Protein AF-A0AAV1TAD4-F1 (afdb_monomer_lite)

Foldseek 3Di:
DDDDPPPDDPPVPPDPPDCVVVVVVVVVVVVVVVVVCVVCVVVVHDDDPPDDPDPDDDDDDDDDDDYDDDDDDDDDDDDDDDDDDDDDDDDDDDDDDDDDDDDDDDPPDDPPPPPPPVVVVVVVVVVVVVVVVVVVVVVVVVVVVVVVVVVVVVVVVVVVVVVVVVVVVVVVVVVVVVVVVVVVVVVVVVVVVVVVVVVVVVVVCVVVVVDDDPPPPPPDDD

Radius of gyration: 45.49 Å; chains: 1; bounding box: 109×41×127 Å

Sequence (222 aa):
MLCEHSSRAPKEAYLPNSPWWRVRISSEMYEGVDNLKSLYDRAGKTFSSVGSGAPKNPRTGDSRATGQDNSSDVRSRRGGSTAALLDSAGHRESPLMEVEEEGRRSPQNRGDPCVPESFFNRVTQGLRDDLEHERDRRLQMGDTVLKHRAEFAFAQLETERSLTSLREELRVARGIVDRSRDEIAALQTLVDAHHREHKALCEMLERKGVLHRKKQRTDGTA

Organism: NCBI:txid2874970

Secondary structure (DSSP, 8-state):
----------GGGG-TT-THHHHHHHHHHHHHHHHHHHHHHHTT-----S------PPP---------------------------------PPP---------------------HHHHHHHHHHHHHHHHHHHHHHHHHHHHHHHHHHHHHHHHHHHHHHHHHHHHHHHHHHHHHHHHHHHHHHHHHHHHHHHHHHHHHHHHHHHTTSS-----------

Structure (mmCIF, N/CA/C/O backbone):
data_AF-A0AAV1TAD4-F1
#
_entry.id   AF-A0AAV1TAD4-F1
#
loop_
_atom_site.group_PDB
_atom_site.id
_atom_site.type_symbol
_atom_site.label_atom_id
_atom_site.label_alt_id
_atom_site.label_comp_id
_atom_site.label_asym_id
_atom_site.label_entity_id
_atom_site.label_seq_id
_atom_site.pdbx_PDB_ins_code
_atom_site.Cartn_x
_atom_site.Cartn_y
_atom_site.Cartn_z
_atom_site.occupancy
_atom_site.B_iso_or_equiv
_atom_site.auth_seq_id
_atom_site.auth_comp_id
_atom_site.auth_asym_id
_atom_site.auth_atom_id
_atom_site.pdbx_PDB_model_num
ATOM 1 N N . MET A 1 1 ? 28.710 -19.490 45.675 1.00 41.16 1 MET A N 1
ATOM 2 C CA . MET A 1 1 ? 28.949 -18.940 44.325 1.00 41.16 1 MET A CA 1
ATOM 3 C C . MET A 1 1 ? 27.598 -18.837 43.642 1.00 41.16 1 MET A C 1
ATOM 5 O O . MET A 1 1 ? 27.027 -19.863 43.308 1.00 41.16 1 MET A O 1
ATOM 9 N N . LEU A 1 2 ? 27.040 -17.629 43.578 1.00 41.44 2 LEU A N 1
ATOM 10 C CA . LEU A 1 2 ? 25.735 -17.338 42.981 1.00 41.44 2 LEU A CA 1
ATOM 11 C C . LEU A 1 2 ? 25.991 -16.672 41.626 1.00 41.44 2 LEU A C 1
ATOM 13 O O . LEU A 1 2 ? 26.631 -15.625 41.583 1.00 41.44 2 LEU A O 1
ATOM 17 N N . CYS A 1 3 ? 25.531 -17.285 40.537 1.00 43.19 3 CYS A N 1
ATOM 18 C CA . CYS A 1 3 ? 25.499 -16.650 39.222 1.00 43.19 3 CYS A CA 1
ATOM 19 C C . CYS A 1 3 ? 24.085 -16.120 38.981 1.00 43.19 3 CYS A C 1
ATOM 21 O O . CYS A 1 3 ? 23.187 -16.864 38.599 1.00 43.19 3 CYS A O 1
ATOM 23 N N . GLU A 1 4 ? 23.898 -14.823 39.214 1.00 42.72 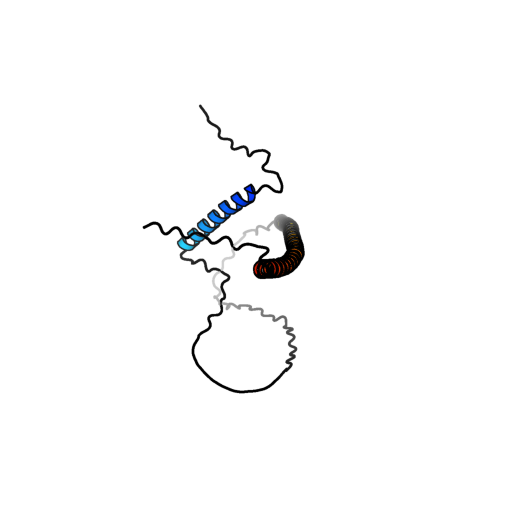4 GLU A N 1
ATOM 24 C CA . GLU A 1 4 ? 22.756 -14.080 38.696 1.00 42.72 4 GLU A CA 1
ATOM 25 C C . GLU A 1 4 ? 22.929 -13.904 37.181 1.00 42.72 4 GLU A C 1
ATOM 27 O O . GLU A 1 4 ? 23.908 -13.326 36.708 1.00 42.72 4 GLU A O 1
ATOM 32 N N . HIS A 1 5 ? 21.984 -14.407 36.393 1.00 41.53 5 HIS A N 1
ATOM 33 C CA . HIS A 1 5 ? 21.828 -14.038 34.986 1.00 41.53 5 HIS A CA 1
ATOM 34 C C . HIS A 1 5 ? 20.649 -13.077 34.884 1.00 41.53 5 HIS A C 1
ATOM 36 O O . HIS A 1 5 ? 19.558 -13.423 34.445 1.00 41.53 5 HIS A O 1
ATOM 42 N N . SER A 1 6 ? 20.879 -11.846 35.343 1.00 47.41 6 SER A N 1
ATOM 43 C CA . SER A 1 6 ? 19.982 -10.725 35.086 1.00 47.41 6 SER A CA 1
ATOM 44 C C . SER A 1 6 ? 20.135 -10.326 33.620 1.00 47.41 6 SER A C 1
ATOM 46 O O . SER A 1 6 ? 21.063 -9.609 33.242 1.00 47.41 6 SER A O 1
ATOM 48 N N . SER A 1 7 ? 19.249 -10.843 32.768 1.00 52.78 7 SER A N 1
ATOM 49 C CA . SER A 1 7 ? 19.135 -10.465 31.358 1.00 52.78 7 SER A CA 1
ATOM 50 C C . SER A 1 7 ? 18.581 -9.043 31.239 1.00 52.78 7 SER A C 1
ATOM 52 O O . SER A 1 7 ? 17.439 -8.818 30.839 1.00 52.78 7 SER A O 1
ATOM 54 N N . ARG A 1 8 ? 19.392 -8.055 31.619 1.00 54.84 8 ARG A N 1
ATOM 55 C CA . ARG A 1 8 ? 19.089 -6.643 31.408 1.00 54.84 8 ARG A CA 1
ATOM 56 C C . ARG A 1 8 ? 19.170 -6.370 29.909 1.00 54.84 8 ARG A C 1
ATOM 58 O O . ARG A 1 8 ? 20.245 -6.452 29.321 1.00 54.84 8 ARG A O 1
ATOM 65 N N . ALA A 1 9 ? 18.025 -6.089 29.292 1.00 53.66 9 ALA A N 1
ATOM 66 C CA . ALA A 1 9 ? 17.963 -5.777 27.870 1.00 53.66 9 ALA A CA 1
ATOM 67 C C . ALA A 1 9 ? 18.867 -4.567 27.540 1.00 53.66 9 ALA A C 1
ATOM 69 O O . ALA A 1 9 ? 18.892 -3.599 28.313 1.00 53.66 9 ALA A O 1
ATOM 70 N N . PRO A 1 10 ? 19.617 -4.606 26.423 1.00 53.62 10 PRO A N 1
ATOM 71 C CA . PRO A 1 10 ? 20.454 -3.492 25.997 1.00 53.62 10 PRO A CA 1
ATOM 72 C C . PRO A 1 10 ? 19.596 -2.246 25.752 1.00 53.62 10 PRO A C 1
ATOM 74 O O . PRO A 1 10 ? 18.476 -2.328 25.246 1.00 53.62 10 PRO A O 1
ATOM 77 N N . LYS A 1 11 ? 20.128 -1.071 26.113 1.00 57.72 11 LYS A N 1
ATOM 78 C CA . LYS A 1 11 ? 19.433 0.233 26.055 1.00 57.72 11 LYS A CA 1
ATOM 79 C C . LYS A 1 11 ? 18.966 0.638 24.643 1.00 57.72 11 LYS A C 1
ATOM 81 O O . LYS A 1 11 ? 18.206 1.587 24.503 1.00 57.72 11 LYS A O 1
ATOM 86 N N . GLU A 1 12 ? 19.368 -0.106 23.619 1.00 54.12 12 GLU A N 1
ATOM 87 C CA . GLU A 1 12 ? 18.980 0.051 22.212 1.00 54.12 12 GLU A CA 1
ATOM 88 C C . GLU A 1 12 ? 17.600 -0.556 21.881 1.00 54.12 12 GLU A C 1
ATOM 90 O O . GLU A 1 12 ? 17.080 -0.369 20.782 1.00 54.12 12 GLU A O 1
ATOM 95 N N . ALA A 1 13 ? 16.963 -1.244 22.837 1.00 49.91 13 ALA A N 1
ATOM 96 C CA . ALA A 1 13 ? 15.653 -1.876 22.668 1.00 49.91 13 ALA A CA 1
ATOM 97 C C . ALA A 1 13 ? 14.484 -0.885 22.453 1.00 49.91 13 ALA A C 1
ATOM 99 O O . ALA A 1 13 ? 13.412 -1.296 22.015 1.00 49.91 13 ALA A O 1
ATOM 100 N N . TYR A 1 14 ? 14.682 0.413 22.697 1.00 51.81 14 TYR A N 1
ATOM 101 C CA . TYR A 1 14 ? 13.640 1.446 22.591 1.00 51.81 14 TYR A CA 1
ATOM 102 C C . TYR A 1 14 ? 13.764 2.331 21.341 1.00 51.81 14 TYR A C 1
ATOM 104 O O . TYR A 1 14 ? 13.272 3.457 21.325 1.00 51.81 14 TYR A O 1
ATOM 112 N N . LEU A 1 15 ? 14.419 1.848 20.282 1.00 51.59 15 LEU A N 1
ATOM 113 C CA . LEU A 1 15 ? 14.384 2.525 18.986 1.00 51.59 15 LEU A CA 1
ATOM 114 C C . LEU A 1 15 ? 13.079 2.175 18.237 1.00 51.59 15 LEU A C 1
ATOM 116 O O . LEU A 1 15 ? 12.816 0.984 18.039 1.00 51.59 15 LEU A O 1
ATOM 120 N N . PRO A 1 16 ? 12.302 3.167 17.749 1.00 53.78 16 PRO A N 1
ATOM 121 C CA . PRO A 1 16 ? 11.017 2.957 17.058 1.00 53.78 16 PRO A CA 1
ATOM 122 C C . PRO A 1 16 ? 11.068 2.039 15.823 1.00 53.78 16 PRO A C 1
ATOM 124 O O . PRO A 1 16 ? 10.037 1.538 15.388 1.00 53.78 16 PRO A O 1
ATOM 127 N N . ASN A 1 17 ? 12.264 1.787 15.277 1.00 59.06 17 ASN A N 1
ATOM 128 C CA . ASN A 1 17 ? 12.494 1.005 14.058 1.00 59.06 17 ASN A CA 1
ATOM 129 C C . ASN A 1 17 ? 13.227 -0.332 14.281 1.00 59.06 17 ASN A C 1
ATOM 131 O O . ASN A 1 17 ? 13.659 -0.955 13.313 1.00 59.06 17 ASN A O 1
ATOM 135 N N . SER A 1 18 ? 13.398 -0.797 15.524 1.00 53.22 18 SER A N 1
ATOM 136 C CA . SER A 1 18 ? 14.146 -2.038 15.772 1.00 53.22 18 SER A CA 1
ATOM 137 C C . SER A 1 18 ? 13.255 -3.297 15.637 1.00 53.22 18 SER A C 1
ATOM 139 O O . SER A 1 18 ? 12.229 -3.369 16.311 1.00 53.22 18 SER A O 1
ATOM 141 N N . PRO A 1 19 ? 13.607 -4.318 14.819 1.00 61.84 19 PRO A N 1
ATOM 142 C CA . PRO A 1 19 ? 12.737 -5.471 14.505 1.00 61.84 19 PRO A CA 1
ATOM 143 C C . PRO A 1 19 ? 12.509 -6.484 15.639 1.00 61.84 19 PRO A C 1
ATOM 145 O O . PRO A 1 19 ? 11.743 -7.433 15.474 1.00 61.84 19 PRO A O 1
ATOM 148 N N . TRP A 1 20 ? 13.188 -6.341 16.777 1.00 57.97 20 TRP A N 1
ATOM 149 C CA . TRP A 1 20 ? 13.240 -7.379 17.815 1.00 57.97 20 TRP A CA 1
ATOM 150 C C . TRP A 1 20 ? 11.880 -7.664 18.475 1.00 57.97 20 TRP A C 1
ATOM 152 O O . TRP A 1 20 ? 11.591 -8.813 18.812 1.00 57.97 20 TRP A O 1
ATOM 162 N N . TRP A 1 21 ? 11.012 -6.653 18.604 1.00 53.38 21 TRP A N 1
ATOM 163 C CA . TRP A 1 21 ? 9.658 -6.832 19.138 1.00 53.38 21 TRP A CA 1
ATOM 164 C C . TRP A 1 21 ? 8.764 -7.616 18.169 1.00 53.38 21 TRP A C 1
ATOM 166 O O . TRP A 1 21 ? 7.959 -8.429 18.612 1.00 53.38 21 TRP A O 1
ATOM 176 N N . ARG A 1 22 ? 8.957 -7.472 16.847 1.00 57.31 22 ARG A N 1
ATOM 177 C CA . ARG A 1 22 ? 8.238 -8.283 15.848 1.00 57.31 22 ARG A CA 1
ATOM 178 C C . ARG A 1 22 ? 8.620 -9.754 15.955 1.00 57.31 22 ARG A C 1
ATOM 180 O O . ARG A 1 22 ? 7.744 -10.605 15.869 1.00 57.31 22 ARG A O 1
ATOM 187 N N . VAL A 1 23 ? 9.896 -10.058 16.193 1.00 58.06 23 VAL A N 1
ATOM 188 C CA . VAL A 1 23 ? 10.381 -11.442 16.339 1.00 58.06 23 VAL A CA 1
ATOM 189 C C . VAL A 1 23 ? 9.816 -12.107 17.601 1.00 58.06 23 VAL A C 1
ATOM 191 O O . VAL A 1 23 ? 9.351 -13.242 17.521 1.00 58.06 23 VAL A O 1
ATOM 194 N N . ARG A 1 24 ? 9.776 -11.406 18.744 1.00 62.09 24 ARG A N 1
ATOM 195 C CA . ARG A 1 24 ? 9.195 -11.964 19.981 1.00 62.09 24 ARG A CA 1
ATOM 196 C C . ARG A 1 24 ? 7.683 -12.132 19.922 1.00 62.09 24 ARG A C 1
ATOM 198 O O . ARG A 1 24 ? 7.206 -13.213 20.242 1.00 62.09 24 ARG A O 1
ATOM 205 N N . ILE A 1 25 ? 6.950 -11.118 19.447 1.00 59.19 25 ILE A N 1
ATOM 206 C CA . ILE A 1 25 ? 5.488 -11.215 19.301 1.00 59.19 25 ILE A CA 1
ATOM 207 C C . ILE A 1 25 ? 5.129 -12.364 18.358 1.00 59.19 25 ILE A C 1
ATOM 209 O O . ILE A 1 25 ? 4.187 -13.094 18.636 1.00 59.19 25 ILE A O 1
ATOM 213 N N . SER A 1 26 ? 5.908 -12.574 17.291 1.00 67.69 26 SER A N 1
ATOM 214 C CA . SER A 1 26 ? 5.714 -13.718 16.394 1.00 67.69 26 SER A CA 1
ATOM 215 C C . SER A 1 26 ? 5.901 -15.044 17.132 1.00 67.69 26 SER A C 1
ATOM 217 O O . SER A 1 26 ? 5.023 -15.894 17.063 1.00 67.69 26 SER A O 1
ATOM 219 N N . SER A 1 27 ? 7.010 -15.224 17.857 1.00 70.75 27 SER A N 1
ATOM 220 C CA . SER A 1 27 ? 7.312 -16.489 18.543 1.00 70.75 27 SER A CA 1
ATOM 221 C C . SER A 1 27 ? 6.288 -16.828 19.630 1.00 70.75 27 SER A C 1
ATOM 223 O O . SER A 1 27 ? 5.781 -17.945 19.652 1.00 70.75 27 SER A O 1
ATOM 225 N N . GLU A 1 28 ? 5.937 -15.859 20.480 1.00 74.31 28 GLU A N 1
ATOM 226 C CA . GLU A 1 28 ? 4.941 -16.037 21.547 1.00 74.31 28 GLU A CA 1
ATOM 227 C C . GLU A 1 28 ? 3.525 -16.231 20.974 1.00 74.31 28 GLU A C 1
ATOM 229 O O . GLU A 1 28 ? 2.749 -17.028 21.500 1.00 74.31 28 GLU A O 1
ATOM 234 N N . MET A 1 29 ? 3.185 -15.571 19.856 1.00 82.94 29 MET A N 1
ATOM 235 C CA . MET A 1 29 ? 1.927 -15.834 19.147 1.00 82.94 29 MET A CA 1
ATOM 236 C C . MET A 1 29 ? 1.871 -17.249 18.584 1.00 82.94 29 MET A C 1
ATOM 238 O O . MET A 1 29 ? 0.848 -17.908 18.744 1.00 82.94 29 MET A O 1
ATOM 242 N N . TYR A 1 30 ? 2.917 -17.706 17.891 1.00 79.56 30 TYR A N 1
ATOM 243 C CA . TYR A 1 30 ? 2.920 -19.042 17.293 1.00 79.56 30 TYR A CA 1
ATOM 244 C C . TYR A 1 30 ? 2.835 -20.126 18.377 1.00 79.56 30 TYR A C 1
ATOM 246 O O . TYR A 1 30 ? 2.025 -21.042 18.250 1.00 79.56 30 TYR A O 1
ATOM 254 N N . GLU A 1 31 ? 3.549 -19.958 19.493 1.00 84.62 31 GLU A N 1
ATOM 255 C CA . GLU A 1 31 ? 3.453 -20.846 20.657 1.00 84.62 31 GLU A CA 1
ATOM 256 C C . GLU A 1 31 ? 2.057 -20.803 21.310 1.00 84.62 31 GLU A C 1
ATOM 258 O O . GLU A 1 31 ? 1.484 -21.840 21.652 1.00 84.62 31 GLU A O 1
ATOM 263 N N . GLY A 1 32 ? 1.447 -19.618 21.412 1.00 85.81 32 GLY A N 1
ATOM 264 C CA . GLY A 1 32 ? 0.068 -19.456 21.878 1.00 85.81 32 GLY A CA 1
ATOM 265 C C . GLY A 1 32 ? -0.964 -20.134 20.967 1.00 85.81 32 GLY A C 1
ATOM 266 O O . GLY A 1 32 ? -1.907 -20.759 21.456 1.00 85.81 32 GLY A O 1
ATOM 267 N N . VAL A 1 33 ? -0.774 -20.063 19.646 1.00 83.25 33 VAL A N 1
ATOM 268 C CA . VAL A 1 33 ? -1.634 -20.723 18.651 1.00 83.25 33 VAL A CA 1
ATOM 269 C C . VAL A 1 33 ? -1.519 -22.244 18.743 1.00 83.25 33 VAL A C 1
ATOM 271 O O . VAL A 1 33 ? -2.539 -22.932 18.683 1.00 83.25 33 VAL A O 1
ATOM 274 N N . ASP A 1 34 ? -0.316 -22.783 18.925 1.00 82.56 34 ASP A N 1
ATOM 275 C CA . ASP A 1 34 ? -0.110 -24.230 19.021 1.00 82.56 34 ASP A CA 1
ATOM 276 C C . ASP A 1 34 ? -0.593 -24.804 20.364 1.00 82.56 34 ASP A C 1
ATOM 278 O O . ASP A 1 34 ? -1.203 -25.881 20.396 1.00 82.56 34 ASP A O 1
ATOM 282 N N . ASN A 1 35 ? -0.463 -24.050 21.462 1.00 89.25 35 ASN A N 1
ATOM 283 C CA . ASN A 1 35 ? -1.104 -24.387 22.737 1.00 89.25 35 ASN A CA 1
ATOM 284 C C . ASN A 1 35 ? -2.634 -24.379 22.627 1.00 89.25 35 ASN A C 1
ATOM 286 O O . ASN A 1 35 ? -3.303 -25.280 23.140 1.00 89.25 35 ASN A O 1
ATOM 290 N N . LEU A 1 36 ? -3.207 -23.398 21.924 1.00 84.56 36 LEU A N 1
ATOM 291 C CA . LEU A 1 36 ? -4.650 -23.327 21.715 1.00 84.56 36 LEU A CA 1
ATOM 292 C C . LEU A 1 36 ? -5.162 -24.499 20.866 1.00 84.56 36 LEU A C 1
ATOM 294 O O . LEU A 1 36 ? -6.176 -25.101 21.218 1.00 84.56 36 LEU A O 1
ATOM 298 N N . LYS A 1 37 ? -4.452 -24.871 19.793 1.00 82.62 37 LYS A N 1
ATOM 299 C CA . LYS A 1 37 ? -4.767 -26.077 19.005 1.00 82.62 37 LYS A CA 1
ATOM 300 C C . LYS A 1 37 ? -4.728 -27.337 19.869 1.00 82.62 37 LYS A C 1
ATOM 302 O O . LYS A 1 37 ? -5.689 -28.100 19.864 1.00 82.62 37 LYS A O 1
ATOM 307 N N . SER A 1 38 ? -3.686 -27.493 20.686 1.00 84.00 38 SER A N 1
ATOM 308 C CA . SER A 1 38 ? -3.529 -28.645 21.585 1.00 84.00 38 SER A CA 1
ATOM 309 C C . SER A 1 38 ? -4.680 -28.767 22.596 1.00 84.00 38 SER A C 1
ATOM 311 O O . SER A 1 38 ? -5.142 -29.869 22.898 1.00 84.00 38 SER A O 1
ATOM 313 N N . LEU A 1 39 ? -5.191 -27.640 23.105 1.00 85.06 39 LEU A N 1
ATOM 314 C CA . LEU A 1 39 ? -6.367 -27.618 23.984 1.00 85.06 39 LEU A CA 1
ATOM 315 C C . LEU A 1 39 ? -7.652 -28.043 23.261 1.00 85.06 39 LEU A C 1
ATOM 317 O O . LEU A 1 39 ? -8.482 -28.739 23.848 1.00 85.06 39 LEU A O 1
ATOM 321 N N . TYR A 1 40 ? -7.816 -27.644 22.000 1.00 76.25 40 TYR A N 1
ATOM 322 C CA . TYR A 1 40 ? -8.958 -28.027 21.168 1.00 76.25 40 TYR A CA 1
ATOM 323 C C . TYR A 1 40 ? -8.946 -29.523 20.827 1.00 76.25 40 TYR A C 1
ATOM 325 O O . TYR A 1 40 ? -9.970 -30.191 21.000 1.00 76.25 40 TYR A O 1
ATOM 333 N N . ASP A 1 41 ? -7.782 -30.066 20.469 1.00 81.25 41 ASP A N 1
ATOM 334 C CA . ASP A 1 41 ? -7.603 -31.496 20.197 1.00 81.25 41 ASP A CA 1
ATOM 335 C C . ASP A 1 41 ? -7.909 -32.342 21.441 1.00 81.25 41 ASP A C 1
ATOM 337 O O . ASP A 1 41 ? -8.642 -33.331 21.368 1.00 81.25 41 ASP A O 1
ATOM 341 N N . ARG A 1 42 ? -7.455 -31.901 22.624 1.00 83.69 42 ARG A N 1
ATOM 342 C CA . ARG A 1 42 ? -7.774 -32.557 23.904 1.00 83.69 42 ARG A CA 1
ATOM 343 C C . ARG A 1 42 ? -9.262 -32.489 24.261 1.00 83.69 42 ARG A C 1
ATOM 345 O O . ARG A 1 42 ? -9.768 -33.383 24.935 1.00 83.69 42 ARG A O 1
ATOM 352 N N . ALA A 1 43 ? -9.963 -31.446 23.824 1.00 82.31 43 ALA A N 1
ATOM 353 C CA . ALA A 1 43 ? -11.401 -31.289 24.024 1.00 82.31 43 ALA A CA 1
ATOM 354 C C . ALA A 1 43 ? -12.250 -32.041 22.979 1.00 82.31 43 ALA A C 1
ATOM 356 O O . ALA A 1 43 ? -13.478 -31.940 23.023 1.00 82.31 43 ALA A O 1
ATOM 357 N N . GLY A 1 44 ? -11.627 -32.758 22.032 1.00 79.12 44 GLY A N 1
ATOM 358 C CA . GLY A 1 44 ? -12.324 -33.439 20.938 1.00 79.12 44 GLY A CA 1
ATOM 359 C C . GLY A 1 44 ? -13.015 -32.477 19.966 1.00 79.12 44 GLY A C 1
ATOM 360 O O . GLY A 1 44 ? -13.990 -32.853 19.316 1.00 79.12 44 GLY A O 1
ATOM 361 N N . LYS A 1 45 ? -12.557 -31.220 19.890 1.00 74.31 45 LYS A N 1
ATOM 362 C CA . LYS A 1 45 ? -13.136 -30.165 19.050 1.00 74.31 45 LYS A CA 1
ATOM 363 C C . LYS A 1 45 ? -12.150 -29.803 17.947 1.00 74.31 45 LYS A C 1
ATOM 365 O O . LYS A 1 45 ? -11.050 -29.348 18.226 1.00 74.31 45 LYS A O 1
ATOM 370 N N . THR A 1 46 ? -12.550 -29.938 16.688 1.00 70.50 46 THR A N 1
ATOM 371 C CA . THR A 1 46 ? -11.705 -29.535 15.556 1.00 70.50 46 THR A CA 1
ATOM 372 C C . THR A 1 46 ? -11.727 -28.023 15.363 1.00 70.50 46 THR A C 1
ATOM 374 O O . THR A 1 46 ? -12.798 -27.412 15.331 1.00 70.50 46 THR A O 1
ATOM 377 N N . PHE A 1 47 ? -10.550 -27.432 15.159 1.00 56.62 47 PHE A N 1
ATOM 378 C CA . PHE A 1 47 ? -10.386 -26.035 14.762 1.00 56.62 47 PHE A CA 1
ATOM 379 C C . PHE A 1 47 ? -10.938 -25.848 13.336 1.00 56.62 47 PHE A C 1
ATOM 381 O O . PHE A 1 47 ? -10.236 -26.060 12.348 1.00 56.62 47 PHE A O 1
ATOM 388 N N . SER A 1 48 ? -12.220 -25.500 13.185 1.00 56.25 48 SER A N 1
ATOM 389 C CA . SER A 1 48 ? -12.737 -25.132 11.867 1.00 56.25 48 SER A CA 1
ATOM 390 C C . SER A 1 48 ? -12.177 -23.761 11.509 1.00 56.25 48 SER A C 1
ATOM 392 O O . SER A 1 48 ? -12.541 -22.759 12.125 1.00 56.25 48 SER A O 1
ATOM 394 N N . SER A 1 49 ? -11.282 -23.728 10.523 1.00 49.25 49 SER A N 1
ATOM 395 C CA . SER A 1 49 ? -10.816 -22.504 9.878 1.00 49.25 49 SER A CA 1
ATOM 396 C C . SER A 1 49 ? -12.030 -21.706 9.389 1.00 49.25 49 SER A C 1
ATOM 398 O O . SER A 1 49 ? -12.650 -22.026 8.374 1.00 49.25 49 SER A O 1
ATOM 400 N N . VAL A 1 50 ? -12.423 -20.691 10.159 1.00 50.34 50 VAL A N 1
ATOM 401 C CA . VAL A 1 50 ? -13.395 -19.689 9.731 1.00 50.34 50 VAL A CA 1
ATOM 402 C C . VAL A 1 50 ? -12.706 -18.878 8.640 1.00 50.34 50 VAL A C 1
ATOM 404 O O . VAL A 1 50 ? -11.871 -18.027 8.931 1.00 50.34 50 VAL A O 1
ATOM 407 N N . GLY A 1 51 ? -13.018 -19.196 7.381 1.00 43.22 51 GLY A N 1
ATOM 408 C CA . GLY A 1 51 ? -12.570 -18.409 6.231 1.00 43.22 51 GLY A CA 1
ATOM 409 C C . GLY A 1 51 ? -12.026 -19.185 5.033 1.00 43.22 51 GLY A C 1
ATOM 410 O O . GLY A 1 51 ? -11.045 -18.759 4.441 1.00 43.22 51 GLY A O 1
ATOM 411 N N . SER A 1 52 ? -12.654 -20.287 4.620 1.00 44.28 52 SER A N 1
ATOM 412 C CA . SER A 1 52 ? -12.518 -20.773 3.238 1.00 44.28 52 SER A CA 1
ATOM 413 C C . SER A 1 52 ? -13.865 -21.281 2.732 1.00 44.28 52 SER A C 1
ATOM 415 O O . SER A 1 52 ? -14.108 -22.472 2.552 1.00 44.28 52 SER A O 1
ATOM 417 N N . GLY A 1 53 ? -14.791 -20.340 2.552 1.00 41.75 53 GLY A N 1
ATOM 418 C CA . GLY A 1 53 ? -15.999 -20.548 1.763 1.00 41.75 53 GLY A CA 1
ATOM 419 C C . GLY A 1 53 ? -15.665 -20.477 0.277 1.00 41.75 53 GLY A C 1
ATOM 420 O O . GLY A 1 53 ? -16.053 -19.528 -0.395 1.00 41.75 53 GLY A O 1
ATOM 421 N N . ALA A 1 54 ? -14.914 -21.452 -0.234 1.00 39.19 54 ALA A N 1
ATOM 422 C CA . ALA A 1 54 ? -14.827 -21.682 -1.670 1.00 39.19 54 ALA A CA 1
ATOM 423 C C . ALA A 1 54 ? -16.143 -22.347 -2.122 1.00 39.19 54 ALA A C 1
ATOM 425 O O . ALA A 1 54 ? -16.492 -23.406 -1.585 1.00 39.19 54 ALA A O 1
ATOM 426 N N . PRO A 1 55 ? -16.903 -21.771 -3.071 1.00 42.44 55 PRO A N 1
ATOM 427 C CA . PRO A 1 55 ? -18.097 -22.428 -3.573 1.00 42.44 55 PRO A CA 1
ATOM 428 C C . PRO A 1 55 ? -17.677 -23.689 -4.333 1.00 42.44 55 PRO A C 1
ATOM 430 O O . PRO A 1 55 ? -16.947 -23.645 -5.324 1.00 42.44 55 PRO A O 1
ATOM 433 N N . LYS A 1 56 ? -18.129 -24.840 -3.832 1.00 39.72 56 LYS A N 1
ATOM 434 C CA . LYS A 1 56 ? -18.040 -26.125 -4.523 1.00 39.72 56 LYS A CA 1
ATOM 435 C C . LYS A 1 56 ? -18.911 -26.053 -5.777 1.00 39.72 56 LYS A C 1
ATOM 437 O O . LYS A 1 56 ? -20.129 -26.156 -5.683 1.00 39.72 56 LYS A O 1
ATOM 442 N N . ASN A 1 57 ? -18.292 -25.906 -6.942 1.00 36.22 57 ASN A N 1
ATOM 443 C CA . ASN A 1 57 ? -18.955 -26.193 -8.211 1.00 36.22 57 ASN A CA 1
ATOM 444 C C . ASN A 1 57 ? -19.080 -27.715 -8.383 1.00 36.22 57 ASN A C 1
ATOM 446 O O . ASN A 1 57 ? -18.051 -28.398 -8.351 1.00 36.22 57 ASN A O 1
ATOM 450 N N . PRO A 1 58 ? -20.274 -28.270 -8.647 1.00 43.53 58 PRO A N 1
ATOM 451 C CA . PRO A 1 58 ? -20.373 -29.556 -9.307 1.00 43.53 58 PRO A CA 1
ATOM 452 C C . PRO A 1 58 ? -20.184 -29.341 -10.815 1.00 43.53 58 PRO A C 1
ATOM 454 O O . PRO A 1 58 ? -20.964 -28.660 -11.477 1.00 43.53 58 PRO A O 1
ATOM 457 N N . ARG A 1 59 ? -19.118 -29.919 -11.373 1.00 41.47 59 ARG A N 1
ATOM 458 C CA . ARG A 1 59 ? -19.015 -30.167 -12.816 1.00 41.47 59 ARG A CA 1
ATOM 459 C C . ARG A 1 59 ? -19.863 -31.395 -13.133 1.00 41.47 59 ARG A C 1
ATOM 461 O O . ARG A 1 59 ? -19.612 -32.434 -12.527 1.00 41.47 59 ARG A O 1
ATOM 468 N N . THR A 1 60 ? -20.788 -31.282 -14.086 1.00 37.06 60 THR A N 1
ATOM 469 C CA . THR A 1 60 ? -21.019 -32.212 -15.221 1.00 37.06 60 THR A CA 1
ATOM 470 C C . THR A 1 60 ? -22.411 -31.968 -15.807 1.00 37.06 60 THR A C 1
ATOM 472 O O . THR A 1 60 ? -23.395 -32.038 -15.077 1.00 37.06 60 THR A O 1
ATOM 475 N N . GLY A 1 61 ? -22.490 -31.744 -17.123 1.00 36.22 61 GLY A N 1
ATOM 476 C CA . GLY A 1 61 ? -23.740 -31.846 -17.882 1.00 36.22 61 GLY A CA 1
ATOM 477 C C . GLY A 1 61 ? -23.891 -30.787 -18.968 1.00 36.22 61 GLY A C 1
ATOM 478 O O . GLY A 1 61 ? -24.312 -29.672 -18.685 1.00 36.22 61 GLY A O 1
ATOM 479 N N . ASP A 1 62 ? -23.553 -31.159 -20.201 1.00 37.38 62 ASP A N 1
ATOM 480 C CA . ASP A 1 62 ? -23.838 -30.430 -21.438 1.00 37.38 62 ASP A CA 1
ATOM 481 C C . ASP A 1 62 ? -25.291 -29.943 -21.530 1.00 37.38 62 ASP A C 1
ATOM 483 O O . ASP A 1 62 ? -26.220 -30.714 -21.293 1.00 37.38 62 ASP A O 1
ATOM 487 N N . SER A 1 63 ? -25.501 -28.711 -22.003 1.00 37.75 63 SER A N 1
ATOM 488 C CA . SER A 1 63 ? -26.624 -28.390 -22.890 1.00 37.75 63 SER A CA 1
ATOM 489 C C . SER A 1 63 ? -26.392 -27.083 -23.638 1.00 37.75 63 SER A C 1
ATOM 491 O O . SER A 1 63 ? -25.944 -26.068 -23.113 1.00 37.75 63 SER A O 1
ATOM 493 N N . ARG A 1 64 ? -26.672 -27.187 -24.928 1.00 43.12 64 ARG A N 1
ATOM 494 C CA . ARG A 1 64 ? -26.467 -26.227 -25.998 1.00 43.12 64 ARG A CA 1
ATOM 495 C C . ARG A 1 64 ? -27.677 -25.287 -26.074 1.00 43.12 64 ARG A C 1
ATOM 497 O O . ARG A 1 64 ? -28.802 -25.737 -25.911 1.00 43.12 64 ARG A O 1
ATOM 504 N N . ALA A 1 65 ? -27.395 -24.068 -26.526 1.00 38.47 65 ALA A N 1
ATOM 505 C CA . ALA A 1 65 ? -28.261 -23.216 -27.342 1.00 38.47 65 ALA A CA 1
ATOM 506 C C . ALA A 1 65 ? -29.297 -22.289 -26.662 1.00 38.47 65 ALA A C 1
ATOM 508 O O . ALA A 1 65 ? -30.194 -22.708 -25.944 1.00 38.47 65 ALA A O 1
ATOM 509 N N . THR A 1 66 ? -29.199 -21.034 -27.117 1.00 40.78 66 THR A N 1
ATOM 510 C CA . THR A 1 66 ? -30.291 -20.104 -27.446 1.00 40.78 66 THR A CA 1
ATOM 511 C C . THR A 1 66 ? -30.891 -19.262 -26.323 1.00 40.78 66 THR A C 1
ATOM 513 O O . THR A 1 66 ? -31.650 -19.741 -25.496 1.00 40.78 66 THR A O 1
ATOM 516 N N . GLY A 1 67 ? -30.693 -17.950 -26.469 1.00 36.16 67 GLY A N 1
ATOM 517 C CA . GLY A 1 67 ? -31.821 -17.025 -26.436 1.00 36.16 67 GLY A CA 1
ATOM 518 C C . GLY A 1 67 ? -32.048 -16.254 -25.139 1.00 36.16 67 GLY A C 1
ATOM 519 O O . GLY A 1 67 ? -32.428 -16.814 -24.125 1.00 36.16 67 GLY A O 1
ATOM 520 N N . GLN A 1 68 ? -32.002 -14.932 -25.304 1.00 40.47 68 GLN A N 1
ATOM 521 C CA . GLN A 1 68 ? -33.209 -14.115 -25.169 1.00 40.47 68 GLN A CA 1
ATOM 522 C C . GLN A 1 68 ? -33.485 -13.434 -23.806 1.00 40.47 68 GLN A C 1
ATOM 524 O O . GLN A 1 68 ? -33.727 -14.066 -22.787 1.00 40.47 68 GLN A O 1
ATOM 529 N N . ASP A 1 69 ? -33.511 -12.100 -23.914 1.00 33.56 69 ASP A N 1
ATOM 530 C CA . ASP A 1 69 ? -34.305 -11.089 -23.202 1.00 33.56 69 ASP A CA 1
ATOM 531 C C . ASP A 1 69 ? -34.071 -10.760 -21.712 1.00 33.56 69 ASP A C 1
ATOM 533 O O . ASP A 1 69 ? -34.363 -11.510 -20.789 1.00 33.56 69 ASP A O 1
ATOM 537 N N . ASN A 1 70 ? -33.604 -9.519 -21.510 1.00 44.94 70 ASN A N 1
ATOM 538 C CA . ASN A 1 70 ? -34.282 -8.414 -20.814 1.00 44.94 70 ASN A CA 1
ATOM 539 C C . ASN A 1 70 ? -35.318 -8.778 -19.728 1.00 44.94 70 ASN A C 1
ATOM 541 O O . ASN A 1 70 ? -36.375 -9.301 -20.051 1.00 44.94 70 ASN A O 1
ATOM 545 N N . SER A 1 71 ? -35.121 -8.294 -18.494 1.00 46.25 71 SER A N 1
ATOM 546 C CA . SER A 1 71 ? -36.137 -7.487 -17.788 1.00 46.25 71 SER A CA 1
ATOM 547 C C . SER A 1 71 ? -35.584 -6.946 -16.469 1.00 46.25 71 SER A C 1
ATOM 549 O O . SER A 1 71 ? -35.234 -7.690 -15.556 1.00 46.25 71 SER A O 1
ATOM 551 N N . SER A 1 72 ? -35.566 -5.623 -16.349 1.00 60.22 72 SER A N 1
ATOM 552 C CA . SER A 1 72 ? -35.763 -4.930 -15.079 1.00 60.22 72 SER A CA 1
ATOM 553 C C . SER A 1 72 ? -37.155 -5.257 -14.544 1.00 60.22 72 SER A C 1
ATOM 555 O O . SER A 1 72 ? -38.100 -5.189 -15.328 1.00 60.22 72 SER A O 1
ATOM 557 N N . ASP A 1 73 ? -37.319 -5.520 -13.245 1.00 50.38 73 ASP A N 1
ATOM 558 C CA . ASP A 1 73 ? -38.530 -5.038 -12.586 1.00 50.38 73 ASP A CA 1
ATOM 559 C C . ASP A 1 73 ? -38.428 -4.868 -11.070 1.00 50.38 73 ASP A C 1
ATOM 561 O O . ASP A 1 73 ? -37.798 -5.625 -10.329 1.00 50.38 73 ASP A O 1
ATOM 565 N N . VAL A 1 74 ? -39.093 -3.802 -10.654 1.00 51.88 74 VAL A N 1
ATOM 566 C CA . VAL A 1 74 ? -39.209 -3.233 -9.322 1.00 51.88 74 VAL A CA 1
ATOM 567 C C . VAL A 1 74 ? -40.150 -4.084 -8.471 1.00 51.88 74 VAL A C 1
ATOM 569 O O . VAL A 1 74 ? -41.279 -4.360 -8.868 1.00 51.88 74 VAL A O 1
ATOM 572 N N . ARG A 1 75 ? -39.768 -4.388 -7.224 1.00 48.91 75 ARG A N 1
ATOM 573 C CA . ARG A 1 75 ? -40.748 -4.667 -6.160 1.00 48.91 75 ARG A CA 1
ATOM 574 C C . ARG A 1 75 ? -40.433 -3.907 -4.878 1.00 48.91 75 ARG A C 1
ATOM 576 O O . ARG A 1 75 ? -39.772 -4.385 -3.966 1.00 48.91 75 ARG A O 1
ATOM 583 N N . SER A 1 76 ? -41.014 -2.713 -4.833 1.00 50.56 76 SER A N 1
ATOM 584 C CA . SER A 1 76 ? -41.415 -2.004 -3.622 1.00 50.56 76 SER A CA 1
ATOM 585 C C . SER A 1 76 ? -42.401 -2.845 -2.799 1.00 50.56 76 SER A C 1
ATOM 587 O O . SER A 1 76 ? -43.461 -3.216 -3.304 1.00 50.56 76 SER A O 1
ATOM 589 N N . ARG A 1 77 ? -42.062 -3.109 -1.532 1.00 50.56 77 ARG A N 1
ATOM 590 C CA . ARG A 1 77 ? -42.980 -3.370 -0.402 1.00 50.56 77 ARG A CA 1
ATOM 591 C C . ARG A 1 77 ? -42.250 -2.886 0.857 1.00 50.56 77 ARG A C 1
ATOM 593 O O . ARG A 1 77 ? -41.281 -3.500 1.273 1.00 50.56 77 ARG A O 1
ATOM 600 N N . ARG A 1 78 ? -42.487 -1.669 1.360 1.00 53.22 78 ARG A N 1
ATOM 601 C CA . ARG A 1 78 ? -43.566 -1.292 2.297 1.00 53.22 78 ARG A CA 1
ATOM 602 C C . ARG A 1 78 ? -43.993 -2.456 3.196 1.00 53.22 78 ARG A C 1
ATOM 604 O O . ARG A 1 78 ? -44.786 -3.297 2.789 1.00 53.22 78 ARG A O 1
ATOM 611 N N . GLY A 1 79 ? -43.489 -2.445 4.424 1.00 45.94 79 GLY A N 1
ATOM 612 C CA . GLY A 1 79 ? -43.896 -3.341 5.501 1.00 45.94 79 GLY A CA 1
ATOM 613 C C . GLY A 1 79 ? -43.399 -2.792 6.830 1.00 45.94 79 GLY A C 1
ATOM 614 O O . GLY A 1 79 ? -42.375 -3.232 7.336 1.00 45.94 79 GLY A O 1
ATOM 615 N N . GLY A 1 80 ? -44.082 -1.767 7.342 1.00 47.34 80 GLY A N 1
ATOM 616 C CA . GLY A 1 80 ? -43.919 -1.357 8.731 1.00 47.34 80 GLY A CA 1
ATOM 617 C C . GLY A 1 80 ? -44.495 -2.435 9.643 1.00 47.34 80 GLY A C 1
ATOM 618 O O . GLY A 1 80 ? -45.596 -2.918 9.387 1.00 47.34 80 GLY A O 1
ATOM 619 N N . SER A 1 81 ? -43.759 -2.782 10.695 1.00 49.19 81 SER A N 1
ATOM 620 C CA . SER A 1 81 ? -44.274 -3.579 11.806 1.00 49.19 81 SER A CA 1
ATOM 621 C C . SER A 1 81 ? -44.188 -2.755 13.077 1.00 49.19 81 SER A C 1
ATOM 623 O O . SER A 1 81 ? -43.166 -2.700 13.755 1.00 49.19 81 SER A O 1
ATOM 625 N N . THR A 1 82 ? -45.306 -2.099 13.360 1.00 48.78 82 THR A N 1
ATOM 626 C CA . THR A 1 82 ? -45.728 -1.709 14.697 1.00 48.78 82 THR A CA 1
ATOM 627 C C . THR A 1 82 ? -46.444 -2.922 15.294 1.00 48.78 82 THR A C 1
ATOM 629 O O . THR A 1 82 ? -47.464 -3.347 14.761 1.00 48.78 82 THR A O 1
ATOM 632 N N . ALA A 1 83 ? -45.915 -3.491 16.372 1.00 47.44 83 ALA A N 1
ATOM 633 C CA . ALA A 1 83 ? -46.621 -4.435 17.239 1.00 47.44 83 ALA A CA 1
ATOM 634 C C . ALA A 1 83 ? -46.225 -4.052 18.673 1.00 47.44 83 ALA A C 1
ATOM 636 O O . ALA A 1 83 ? -45.055 -4.129 19.033 1.00 47.44 83 ALA A O 1
ATOM 637 N N . ALA A 1 84 ? -47.062 -3.278 19.361 1.00 41.72 84 ALA A N 1
ATOM 638 C CA . ALA A 1 84 ? -48.183 -3.759 20.170 1.00 41.72 84 ALA A CA 1
ATOM 639 C C . ALA A 1 84 ? -47.682 -4.489 21.428 1.00 41.72 84 ALA A C 1
ATOM 641 O O . ALA A 1 84 ? -47.295 -5.653 21.384 1.00 41.72 84 ALA A O 1
ATOM 642 N N . LEU A 1 85 ? -47.699 -3.740 22.537 1.00 49.78 85 LEU A N 1
ATOM 643 C CA . LEU A 1 85 ? -47.689 -4.236 23.910 1.00 49.78 85 LEU A CA 1
ATOM 644 C C . LEU A 1 85 ? -48.798 -5.280 24.055 1.00 49.78 85 LEU A C 1
ATOM 646 O O . LEU A 1 85 ? -49.976 -4.941 23.952 1.00 49.78 85 LEU A O 1
ATOM 650 N N . LEU A 1 86 ? -48.413 -6.535 24.270 1.00 48.84 86 LEU A N 1
ATOM 651 C CA . LEU A 1 86 ? -49.331 -7.614 24.599 1.00 48.84 86 LEU A CA 1
ATOM 652 C C . LEU A 1 86 ? -49.028 -8.092 26.014 1.00 48.84 86 LEU A C 1
ATOM 654 O O . LEU A 1 86 ? -48.073 -8.814 26.290 1.00 48.84 86 LEU A O 1
ATOM 658 N N . ASP A 1 87 ? -49.871 -7.551 26.879 1.00 41.66 87 ASP A N 1
ATOM 659 C CA . ASP A 1 87 ? -50.285 -8.015 28.187 1.00 41.66 87 ASP A CA 1
ATOM 660 C C . ASP A 1 87 ? -50.516 -9.538 28.213 1.00 41.66 87 ASP A C 1
ATOM 662 O O . ASP A 1 87 ? -51.172 -10.094 27.331 1.00 41.66 87 ASP A O 1
ATOM 666 N N . SER A 1 88 ? -49.973 -10.218 29.223 1.00 48.16 88 SER A N 1
ATOM 667 C CA . SER A 1 88 ? -50.417 -11.560 29.609 1.00 48.16 88 SER A CA 1
ATOM 668 C C . SER A 1 88 ? -49.959 -11.865 31.032 1.00 48.16 88 SER A C 1
ATOM 670 O O . SER A 1 88 ? -48.924 -12.482 31.289 1.00 48.16 88 SER A O 1
ATOM 672 N N . ALA A 1 89 ? -50.770 -11.384 31.970 1.00 50.56 89 ALA A N 1
ATOM 673 C CA . ALA A 1 89 ? -50.826 -11.848 33.342 1.00 50.56 89 ALA A CA 1
ATOM 674 C C . ALA A 1 89 ? -51.313 -13.309 33.381 1.00 50.56 89 ALA A C 1
ATOM 676 O O . ALA A 1 89 ? -52.492 -13.599 33.192 1.00 50.56 89 ALA A O 1
ATOM 677 N N . GLY A 1 90 ? -50.396 -14.238 33.642 1.00 44.81 90 GLY A N 1
ATOM 678 C CA . GLY A 1 90 ? -50.713 -15.619 33.997 1.00 44.81 90 GLY A CA 1
ATOM 679 C C . GLY A 1 90 ? -50.786 -15.777 35.514 1.00 44.81 90 GLY A C 1
ATOM 680 O O . GLY A 1 90 ? -49.819 -16.222 36.131 1.00 44.81 90 GLY A O 1
ATOM 681 N N . HIS A 1 91 ? -51.916 -15.408 36.121 1.00 47.34 91 HIS A N 1
ATOM 682 C CA . HIS A 1 91 ? -52.218 -15.757 37.509 1.00 47.34 91 HIS A CA 1
ATOM 683 C C . HIS A 1 91 ? -52.630 -17.228 37.584 1.00 47.34 91 HIS A C 1
ATOM 685 O O . HIS A 1 91 ? -53.641 -17.649 37.030 1.00 47.34 91 HIS A O 1
ATOM 691 N N . ARG A 1 92 ? -51.802 -18.022 38.261 1.00 49.41 92 ARG A N 1
ATOM 692 C CA . ARG A 1 92 ? -52.069 -19.426 38.556 1.00 49.41 92 ARG A CA 1
ATOM 693 C C . ARG A 1 92 ? -52.897 -19.494 39.840 1.00 49.41 92 ARG A C 1
ATOM 695 O O . ARG A 1 92 ? -52.357 -19.365 40.935 1.00 49.41 92 ARG A O 1
ATOM 702 N N . GLU A 1 93 ? -54.204 -19.662 39.691 1.00 47.53 93 GLU A N 1
ATOM 703 C CA . GLU A 1 93 ? -55.122 -19.967 40.789 1.00 47.53 93 GLU A CA 1
ATOM 704 C C . GLU A 1 93 ? -54.837 -21.388 41.303 1.00 47.53 93 GLU A C 1
ATOM 706 O O . GLU A 1 93 ? -54.785 -22.346 40.529 1.00 47.53 93 GLU A O 1
ATOM 711 N N . SER A 1 94 ? -54.592 -21.521 42.609 1.00 55.12 94 SER A N 1
ATOM 712 C CA . SER A 1 94 ? -54.509 -22.817 43.298 1.00 55.12 94 SER A CA 1
ATOM 713 C C . SER A 1 94 ? -55.854 -23.098 43.982 1.00 55.12 94 SER A C 1
ATOM 715 O O . SER A 1 94 ? -56.417 -22.161 44.550 1.00 55.12 94 SER A O 1
ATOM 717 N N . PRO A 1 95 ? -56.378 -24.339 43.972 1.00 55.41 95 PRO A N 1
ATOM 718 C CA . PRO A 1 95 ? -57.677 -24.643 44.564 1.00 55.41 95 PRO A CA 1
ATOM 719 C C . PRO A 1 95 ? -57.635 -24.568 46.093 1.00 55.41 95 PRO A C 1
ATOM 721 O O . PRO A 1 95 ? -56.726 -25.099 46.732 1.00 55.41 95 PRO A O 1
ATOM 724 N N . LEU A 1 96 ? -58.665 -23.939 46.655 1.00 45.06 96 LEU A N 1
ATOM 725 C CA . LEU A 1 96 ? -59.005 -23.926 48.072 1.00 45.06 96 LEU A CA 1
ATOM 726 C C . LEU A 1 96 ? -59.456 -25.341 48.484 1.00 45.06 96 LEU A C 1
ATOM 728 O O . LEU A 1 96 ? -60.497 -25.808 48.027 1.00 45.06 96 LEU A O 1
ATOM 732 N N . MET A 1 97 ? -58.677 -26.034 49.318 1.00 45.31 97 MET A N 1
ATOM 733 C CA . MET A 1 97 ? -59.188 -27.188 50.061 1.00 45.31 97 MET A CA 1
ATOM 734 C C . MET A 1 97 ? -59.956 -26.674 51.282 1.00 45.31 97 MET A C 1
ATOM 736 O O . MET A 1 97 ? -59.359 -26.076 52.176 1.00 45.31 97 MET A O 1
ATOM 740 N N . GLU A 1 98 ? -61.265 -26.926 51.316 1.00 49.47 98 GLU A N 1
ATOM 741 C CA . GLU A 1 98 ? -62.031 -26.995 52.561 1.00 49.47 98 GLU A CA 1
ATOM 742 C C . GLU A 1 98 ? -61.469 -28.154 53.391 1.00 49.47 98 GLU A C 1
ATOM 744 O O . GLU A 1 98 ? -61.607 -29.321 53.028 1.00 49.47 98 GLU A O 1
ATOM 749 N N . VAL A 1 99 ? -60.791 -27.822 54.487 1.00 53.53 99 VAL A N 1
ATOM 750 C CA . VAL A 1 99 ? -60.502 -28.760 55.570 1.00 53.53 99 VAL A CA 1
ATOM 751 C C . VAL A 1 99 ? -61.321 -28.311 56.765 1.00 53.53 99 VAL A C 1
ATOM 753 O O . VAL A 1 99 ? -61.269 -27.153 57.179 1.00 53.53 99 VAL A O 1
ATOM 756 N N . GLU A 1 100 ? -62.114 -29.262 57.232 1.00 54.56 100 GLU A N 1
ATOM 757 C CA . GLU A 1 100 ? -63.116 -29.167 58.274 1.00 54.56 100 GLU A CA 1
ATOM 758 C C . GLU A 1 100 ? -62.592 -28.571 59.585 1.00 54.56 100 GLU A C 1
ATOM 760 O O . GLU A 1 100 ? -61.441 -28.729 59.998 1.00 54.56 100 GLU A O 1
ATOM 765 N N . GLU A 1 101 ? -63.514 -27.871 60.233 1.00 54.28 101 GLU A N 1
ATOM 766 C CA . GLU A 1 101 ? -63.419 -27.285 61.555 1.00 54.28 101 GLU A CA 1
ATOM 767 C C . GLU A 1 101 ? -63.307 -28.382 62.626 1.00 54.28 101 GLU A C 1
ATOM 769 O O . GLU A 1 101 ? -64.282 -29.068 62.920 1.00 54.28 101 GLU A O 1
ATOM 774 N N . GLU A 1 102 ? -62.152 -28.508 63.286 1.00 44.25 102 GLU A N 1
ATOM 775 C CA . GLU A 1 102 ? -62.100 -29.191 64.579 1.00 44.25 102 GLU A CA 1
ATOM 776 C C . GLU A 1 102 ? -60.978 -28.656 65.482 1.00 44.25 102 GLU A C 1
ATOM 778 O O . GLU A 1 102 ? -59.804 -28.606 65.122 1.00 44.25 102 GLU A O 1
ATOM 783 N N . GLY A 1 103 ? -61.346 -28.308 66.719 1.00 43.12 103 GLY A N 1
ATOM 784 C CA . GLY A 1 103 ? -60.419 -28.416 67.845 1.00 43.12 103 GLY A CA 1
ATOM 785 C C . GLY A 1 103 ? -59.716 -27.138 68.301 1.00 43.12 103 GLY A C 1
ATOM 786 O O . GLY A 1 103 ? -58.539 -26.909 68.045 1.00 43.12 103 GLY A O 1
ATOM 787 N N . ARG A 1 104 ? -60.431 -26.373 69.132 1.00 54.97 104 ARG A N 1
ATOM 788 C CA . ARG A 1 104 ? -59.928 -25.500 70.210 1.00 54.97 104 ARG A CA 1
ATOM 789 C C . ARG A 1 104 ? -58.449 -25.722 70.586 1.00 54.97 104 ARG A C 1
ATOM 791 O O . ARG A 1 104 ? -58.124 -26.754 71.168 1.00 54.97 104 ARG A O 1
ATOM 798 N N . ARG A 1 105 ? -57.619 -24.680 70.440 1.00 48.00 105 ARG A N 1
ATOM 799 C CA . ARG A 1 105 ? -56.584 -24.252 71.412 1.00 48.00 105 ARG A CA 1
ATOM 800 C C . ARG A 1 105 ? -55.991 -22.912 70.975 1.00 48.00 105 ARG A C 1
ATOM 802 O O . ARG A 1 105 ? -55.215 -22.830 70.034 1.00 48.00 105 ARG A O 1
ATOM 809 N N . SER A 1 106 ? -56.375 -21.863 71.694 1.00 52.88 106 SER A N 1
ATOM 810 C CA . SER A 1 106 ? -55.772 -20.536 71.603 1.00 52.88 106 SER A CA 1
ATOM 811 C C . SER A 1 106 ? -54.322 -20.606 72.108 1.00 52.88 106 SER A C 1
ATOM 813 O O . SER A 1 106 ? -54.130 -20.993 73.267 1.00 52.88 106 SER A O 1
ATOM 815 N N . PRO A 1 107 ? -53.291 -20.271 71.308 1.00 52.16 107 PRO A N 1
ATOM 816 C CA . PRO A 1 107 ? -51.963 -20.064 71.848 1.00 52.16 107 PRO A CA 1
ATOM 817 C C . PRO A 1 107 ? -51.946 -18.689 72.515 1.00 52.16 107 PRO A C 1
ATOM 819 O O . PRO A 1 107 ? -51.856 -17.649 71.868 1.00 52.16 107 PRO A O 1
ATOM 822 N N . GLN A 1 108 ? -52.058 -18.702 73.841 1.00 50.94 108 GLN A N 1
ATOM 823 C CA . GLN A 1 108 ? -51.724 -17.568 74.691 1.00 50.94 108 GLN A CA 1
ATOM 824 C C . GLN A 1 108 ? -50.324 -17.032 74.350 1.00 50.94 108 GLN A C 1
ATOM 826 O O . GLN A 1 108 ? -49.364 -17.796 74.275 1.00 50.94 108 GLN A O 1
ATOM 831 N N . ASN A 1 109 ? -50.232 -15.704 74.231 1.00 52.88 109 ASN A N 1
ATOM 832 C CA . ASN A 1 109 ? -49.044 -14.885 74.473 1.00 52.88 109 ASN A CA 1
ATOM 833 C C . ASN A 1 109 ? -47.724 -15.392 73.871 1.00 52.88 109 ASN A C 1
ATOM 835 O O . ASN A 1 109 ? -46.855 -15.917 74.567 1.00 52.88 109 ASN A O 1
ATOM 839 N N . ARG A 1 110 ? -47.499 -15.075 72.598 1.00 52.84 110 ARG A N 1
ATOM 840 C CA . ARG A 1 110 ? -46.157 -14.704 72.142 1.00 52.84 110 ARG A CA 1
ATOM 841 C C . ARG A 1 110 ? -46.259 -13.265 71.678 1.00 52.84 110 ARG A C 1
ATOM 843 O O . ARG A 1 110 ? -46.930 -13.003 70.691 1.00 52.84 110 ARG A O 1
ATOM 850 N N . GLY A 1 111 ? -45.693 -12.338 72.450 1.00 51.44 111 GLY A N 1
ATOM 851 C CA . GLY A 1 111 ? -45.559 -10.961 71.996 1.00 51.44 111 GLY A CA 1
ATOM 852 C C . GLY A 1 111 ? -44.861 -10.984 70.645 1.00 51.44 111 GLY A C 1
ATOM 853 O O . GLY A 1 111 ? -43.770 -11.550 70.541 1.00 51.44 111 GLY A O 1
ATOM 854 N N . ASP A 1 112 ? -45.519 -10.445 69.622 1.00 56.97 112 ASP A N 1
ATOM 855 C CA . ASP A 1 112 ? -44.880 -10.199 68.339 1.00 56.97 112 ASP A CA 1
A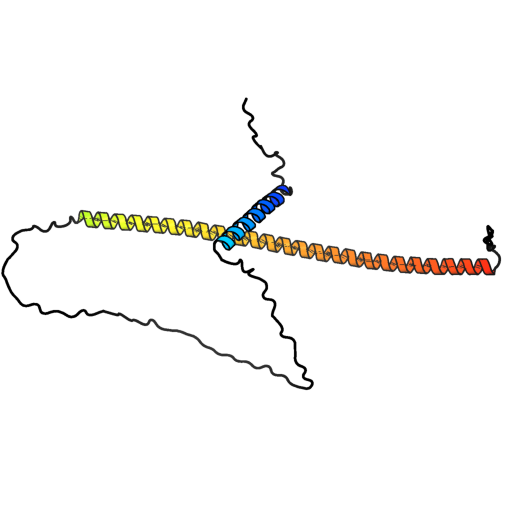TOM 856 C C . ASP A 1 112 ? -43.601 -9.405 68.625 1.00 56.97 112 ASP A C 1
ATOM 858 O O . ASP A 1 112 ? -43.679 -8.350 69.272 1.00 56.97 112 ASP A O 1
ATOM 862 N N . PRO A 1 113 ? -42.411 -9.877 68.208 1.00 60.50 113 PRO A N 1
ATOM 863 C CA . PRO A 1 113 ? -41.245 -9.023 68.189 1.00 60.50 113 PRO A CA 1
ATOM 864 C C . PRO A 1 113 ? -41.544 -7.972 67.127 1.00 60.50 113 PRO A C 1
ATOM 866 O O . PRO A 1 113 ? -41.327 -8.195 65.939 1.00 60.50 113 PRO A O 1
ATOM 869 N N . CYS A 1 114 ? -42.121 -6.852 67.557 1.00 65.81 114 CYS A N 1
ATOM 870 C CA . CYS A 1 114 ? -42.341 -5.689 66.722 1.00 65.81 114 CYS A CA 1
ATOM 871 C C . CYS A 1 114 ? -40.957 -5.297 66.199 1.00 65.81 114 CYS A C 1
ATOM 873 O O . CYS A 1 114 ? -40.121 -4.797 66.957 1.00 65.81 114 CYS A O 1
ATOM 875 N N . VAL A 1 115 ? -40.659 -5.672 64.951 1.00 68.88 115 VAL A N 1
ATOM 876 C CA . VAL A 1 115 ? -39.351 -5.433 64.346 1.00 68.88 115 VAL A CA 1
ATOM 877 C C . VAL A 1 115 ? -39.125 -3.927 64.421 1.00 68.88 115 VAL A C 1
ATOM 879 O O . VAL A 1 115 ? -39.963 -3.180 63.911 1.00 68.88 115 VAL A O 1
ATOM 882 N N . PRO A 1 116 ? -38.051 -3.458 65.082 1.00 79.62 116 PRO A N 1
ATOM 883 C CA . PRO A 1 116 ? -37.857 -2.035 65.288 1.00 79.62 116 PRO A CA 1
ATOM 884 C C . PRO A 1 116 ? -37.863 -1.309 63.944 1.00 79.62 116 PRO A C 1
ATOM 886 O O . PRO A 1 116 ? -37.181 -1.726 63.013 1.00 79.62 116 PRO A O 1
ATOM 889 N N . GLU A 1 117 ? -38.580 -0.196 63.835 1.00 81.56 117 GLU A N 1
ATOM 890 C CA . GLU A 1 117 ? -38.600 0.655 62.635 1.00 81.56 117 GLU A CA 1
ATOM 891 C C . GLU A 1 117 ? -37.176 1.079 62.200 1.00 81.56 117 GLU A C 1
ATOM 893 O O . GLU A 1 117 ? -36.874 1.244 61.016 1.00 81.56 117 GLU A O 1
ATOM 898 N N . SER A 1 118 ? -36.243 1.135 63.158 1.00 86.00 118 SER A N 1
ATOM 899 C CA . SER A 1 118 ? -34.809 1.337 62.928 1.00 86.00 118 SER A CA 1
ATOM 900 C C . SER A 1 118 ? -34.146 0.244 62.079 1.00 86.00 118 SER A C 1
ATOM 902 O O . SER A 1 118 ? -33.193 0.536 61.355 1.00 86.00 118 SER A O 1
ATOM 904 N N . PHE A 1 119 ? -34.648 -0.993 62.110 1.00 90.75 119 PHE A N 1
ATOM 905 C CA . PHE A 1 119 ? -34.181 -2.083 61.255 1.00 90.75 119 PHE A CA 1
ATOM 906 C C . PHE A 1 119 ? -34.505 -1.799 59.788 1.00 90.75 119 PHE A C 1
ATOM 908 O O . PHE A 1 119 ? -33.607 -1.832 58.946 1.00 90.75 119 PHE A O 1
ATOM 915 N N . PHE A 1 120 ? -35.756 -1.444 59.486 1.00 91.50 120 PHE A N 1
ATOM 916 C CA . PHE A 1 120 ? -36.174 -1.115 58.122 1.00 91.50 120 PHE A CA 1
ATOM 917 C C . PHE A 1 120 ? -35.434 0.105 57.581 1.00 91.50 120 PHE A C 1
ATOM 919 O O . PHE A 1 120 ? -34.965 0.079 56.444 1.00 91.50 120 PHE A O 1
ATOM 926 N N . ASN A 1 121 ? -35.240 1.138 58.401 1.00 94.00 121 ASN A N 1
ATOM 927 C CA . ASN A 1 121 ? -34.468 2.314 58.003 1.00 94.00 121 ASN A CA 1
ATOM 928 C C . ASN A 1 121 ? -33.013 1.966 57.663 1.00 94.00 121 ASN A C 1
ATOM 930 O O . ASN A 1 121 ? -32.491 2.447 56.658 1.00 94.00 121 ASN A O 1
ATOM 934 N N . ARG A 1 122 ? -32.374 1.084 58.443 1.00 95.31 122 ARG A N 1
ATOM 935 C CA . ARG A 1 122 ? -31.002 0.629 58.179 1.00 95.31 122 ARG A CA 1
ATOM 936 C C . ARG A 1 122 ? -30.901 -0.207 56.905 1.00 95.31 122 ARG A C 1
ATOM 938 O O . ARG A 1 122 ? -29.989 0.016 56.116 1.00 95.31 122 ARG A O 1
ATOM 945 N N . VAL A 1 123 ? -31.836 -1.133 56.689 1.00 95.81 123 VAL A N 1
ATOM 946 C CA . VAL A 1 123 ? -31.893 -1.941 55.459 1.00 95.81 123 VAL A CA 1
ATOM 947 C C . VAL A 1 123 ? -32.119 -1.044 54.244 1.00 95.81 123 VAL A C 1
ATOM 949 O O . VAL A 1 123 ? -31.416 -1.167 53.246 1.00 95.81 123 VAL A O 1
ATOM 952 N N . THR A 1 124 ? -33.045 -0.091 54.344 1.00 96.12 124 THR A N 1
ATOM 953 C CA . THR A 1 124 ? -33.341 0.838 53.247 1.00 96.12 124 THR A CA 1
ATOM 954 C C . THR A 1 124 ? -32.146 1.741 52.944 1.00 96.12 124 THR A C 1
ATOM 956 O O . THR A 1 124 ? -31.865 1.999 51.777 1.00 96.12 124 THR A O 1
ATOM 959 N N . GLN A 1 125 ? -31.423 2.207 53.968 1.00 97.25 125 GLN A N 1
ATOM 960 C CA . GLN A 1 125 ? -30.207 2.989 53.758 1.00 97.25 125 GLN A CA 1
ATOM 961 C C . GLN A 1 125 ? -29.114 2.163 53.075 1.00 97.25 125 GLN A C 1
ATOM 963 O O . GLN A 1 125 ? -28.570 2.625 52.081 1.00 97.25 125 GLN A O 1
ATOM 968 N N . GLY A 1 126 ? -28.865 0.930 53.532 1.00 97.81 126 GLY A N 1
ATOM 969 C CA . GLY A 1 126 ? -27.883 0.045 52.898 1.00 97.81 126 GLY A CA 1
ATOM 970 C C . GLY A 1 126 ? -28.189 -0.206 51.420 1.00 97.81 126 GLY A C 1
ATOM 971 O O . GLY A 1 126 ? -27.314 -0.052 50.580 1.00 97.81 126 GLY A O 1
ATOM 972 N N . LEU A 1 127 ? -29.456 -0.471 51.081 1.00 98.25 127 LEU A N 1
ATOM 973 C CA . LEU A 1 127 ? -29.871 -0.640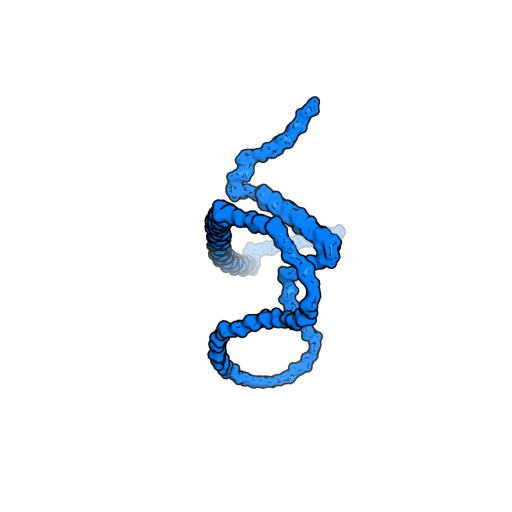 49.685 1.00 98.25 127 LEU A CA 1
ATOM 974 C C . LEU A 1 127 ? -29.669 0.626 48.840 1.00 98.25 127 LEU A C 1
ATOM 976 O O . LEU A 1 127 ? -29.349 0.521 47.658 1.00 98.25 127 LEU A O 1
ATOM 980 N N . ARG A 1 128 ? -29.865 1.821 49.415 1.00 98.50 128 ARG A N 1
ATOM 981 C CA . ARG A 1 128 ? -29.589 3.085 48.714 1.00 98.50 128 ARG A CA 1
ATOM 982 C C . ARG A 1 128 ? -28.101 3.247 48.428 1.00 98.50 128 ARG A C 1
ATOM 984 O O . ARG A 1 128 ? -27.752 3.554 47.291 1.00 98.50 128 ARG A O 1
ATOM 991 N N . ASP A 1 129 ? -27.261 3.000 49.426 1.00 98.31 129 ASP A N 1
ATOM 992 C CA . ASP A 1 129 ? -25.809 3.123 49.301 1.00 98.31 129 ASP A CA 1
ATOM 993 C C . ASP A 1 129 ? -25.261 2.101 48.284 1.00 98.31 129 ASP A C 1
ATOM 995 O O . ASP A 1 129 ? -24.461 2.453 47.416 1.00 98.31 129 ASP A O 1
ATOM 999 N N . ASP A 1 130 ? -25.760 0.859 48.315 1.00 98.44 130 ASP A N 1
ATOM 1000 C CA . ASP A 1 130 ? -25.395 -0.198 47.362 1.00 98.44 130 ASP A CA 1
ATOM 1001 C C . ASP A 1 130 ? -25.784 0.168 45.919 1.00 98.44 130 ASP A C 1
ATOM 1003 O O . ASP A 1 130 ? -25.010 -0.046 44.980 1.00 98.44 130 ASP A O 1
ATOM 1007 N N . LEU A 1 131 ? -26.976 0.744 45.722 1.00 98.31 131 LEU A N 1
ATOM 1008 C CA . LEU A 1 131 ? -27.438 1.192 44.405 1.00 98.31 131 LEU A CA 1
ATOM 1009 C C . LEU A 1 131 ? -26.617 2.367 43.873 1.00 98.31 131 LEU A C 1
ATOM 1011 O O . LEU A 1 131 ? -26.320 2.404 42.678 1.00 98.31 131 LEU A O 1
ATOM 1015 N N . GLU A 1 132 ? -26.258 3.324 44.728 1.00 98.44 132 GLU A N 1
ATOM 1016 C CA . GLU A 1 132 ? -25.402 4.444 44.338 1.00 98.44 132 GLU A CA 1
ATOM 1017 C C . GLU A 1 132 ? -23.994 3.962 43.977 1.00 98.44 132 GLU A C 1
ATOM 1019 O O . GLU A 1 132 ? -23.488 4.301 42.906 1.00 98.44 132 GLU A O 1
ATOM 1024 N N . HIS A 1 133 ? -23.411 3.077 44.788 1.00 98.44 133 HIS A N 1
ATOM 1025 C CA . HIS A 1 133 ? -22.113 2.479 44.498 1.00 98.44 133 HIS A CA 1
ATOM 1026 C C . HIS A 1 133 ? -22.107 1.709 43.169 1.00 98.44 133 HIS A C 1
ATOM 1028 O O . HIS A 1 133 ? -21.196 1.868 42.353 1.00 98.44 133 HIS A O 1
ATOM 1034 N N . GLU A 1 134 ? -23.135 0.897 42.908 1.00 98.44 134 GLU A N 1
ATOM 1035 C CA . GLU A 1 134 ? -23.253 0.161 41.647 1.00 98.44 134 GLU A CA 1
ATOM 1036 C C . GLU A 1 134 ? -23.503 1.100 40.456 1.00 98.44 134 GLU A C 1
ATOM 1038 O O . GLU A 1 134 ? -22.967 0.867 39.368 1.00 98.44 134 GLU A O 1
ATOM 1043 N N . ARG A 1 135 ? -24.262 2.190 40.636 1.00 98.50 135 ARG A N 1
ATOM 1044 C CA . ARG A 1 135 ? -24.426 3.224 39.601 1.00 98.50 135 ARG A CA 1
ATOM 1045 C C . ARG A 1 135 ? -23.077 3.839 39.240 1.00 98.50 135 ARG A C 1
ATOM 1047 O O . ARG A 1 135 ? -22.744 3.908 38.057 1.00 98.50 135 ARG A O 1
ATOM 1054 N N . ASP A 1 136 ? -22.297 4.240 40.235 1.00 98.56 136 ASP A N 1
ATOM 1055 C CA . ASP A 1 136 ? -21.003 4.885 40.026 1.00 98.56 136 ASP A CA 1
ATOM 1056 C C . ASP A 1 136 ? -19.996 3.917 39.387 1.00 98.56 136 ASP A C 1
ATOM 1058 O O . ASP A 1 136 ? -19.305 4.268 38.426 1.00 98.56 136 ASP A O 1
ATOM 1062 N N . ARG A 1 137 ? -19.992 2.649 39.820 1.00 98.12 137 ARG A N 1
ATOM 1063 C CA . ARG A 1 137 ? -19.202 1.581 39.193 1.00 98.12 137 ARG A CA 1
ATOM 1064 C C . ARG A 1 137 ? -19.568 1.384 37.720 1.00 98.12 137 ARG A C 1
ATOM 1066 O O . ARG A 1 137 ? -18.681 1.225 36.878 1.00 98.12 137 ARG A O 1
ATOM 1073 N N . ARG A 1 138 ? -20.862 1.390 37.382 1.00 98.25 138 ARG A N 1
ATOM 1074 C CA . ARG A 1 138 ? -21.331 1.252 35.992 1.00 98.25 138 ARG A CA 1
ATOM 1075 C C . ARG A 1 138 ? -20.950 2.443 35.131 1.00 98.25 138 ARG A C 1
ATOM 1077 O O . ARG A 1 138 ? -20.575 2.230 33.980 1.00 98.25 138 ARG A O 1
ATOM 1084 N N . LEU A 1 139 ? -21.024 3.658 35.669 1.00 98.31 139 LEU A N 1
ATOM 1085 C CA . LEU A 1 139 ? -20.578 4.865 34.972 1.00 98.31 139 LEU A CA 1
ATOM 1086 C C . LEU A 1 139 ? -19.082 4.788 34.666 1.00 98.31 139 LEU A C 1
ATOM 1088 O O . LEU A 1 139 ? -18.694 4.901 33.506 1.00 98.31 139 LEU A O 1
ATOM 1092 N N . GLN A 1 140 ? -18.263 4.459 35.666 1.00 98.25 140 GLN A N 1
ATOM 1093 C CA . GLN A 1 140 ? -16.822 4.297 35.482 1.00 98.25 140 GLN A CA 1
ATOM 1094 C C . GLN A 1 140 ? -16.491 3.221 34.437 1.00 98.25 140 GLN A C 1
ATOM 1096 O O . GLN A 1 140 ? -15.633 3.416 33.575 1.00 98.25 140 GLN A O 1
ATOM 1101 N N . MET A 1 141 ? -17.188 2.084 34.477 1.00 98.00 141 MET A N 1
ATOM 1102 C CA . MET A 1 141 ? -17.017 1.036 33.474 1.00 98.00 141 MET A CA 1
ATOM 1103 C C . MET A 1 141 ? -17.450 1.517 32.082 1.00 98.00 141 MET A C 1
ATOM 1105 O O . MET A 1 141 ? -16.738 1.275 31.108 1.00 98.00 141 MET A O 1
ATOM 1109 N N . GLY A 1 142 ? -18.565 2.243 31.979 1.00 98.12 142 GLY A N 1
ATOM 1110 C CA . GLY A 1 142 ? -19.025 2.862 30.736 1.00 98.12 142 GLY A CA 1
ATOM 1111 C C . GLY A 1 142 ? -17.966 3.776 30.120 1.00 98.12 142 GLY A C 1
ATOM 1112 O O . GLY A 1 142 ? -17.633 3.617 28.944 1.00 98.12 142 GLY A O 1
ATOM 1113 N N . ASP A 1 143 ? -17.362 4.645 30.928 1.00 98.25 143 ASP A N 1
ATOM 1114 C CA . ASP A 1 143 ? -16.296 5.549 30.492 1.00 98.25 143 ASP A CA 1
ATOM 1115 C C . ASP A 1 143 ? -15.065 4.783 29.991 1.00 98.25 143 ASP A C 1
ATOM 1117 O O . ASP A 1 143 ? -14.510 5.110 28.939 1.00 98.25 143 ASP A O 1
ATOM 1121 N N . THR A 1 144 ? -14.657 3.715 30.688 1.00 98.00 144 THR A N 1
ATOM 1122 C CA . THR A 1 144 ? -13.513 2.886 30.261 1.00 98.00 144 THR A CA 1
ATOM 1123 C C . THR A 1 144 ? -13.778 2.172 28.932 1.00 98.00 144 THR A C 1
ATOM 1125 O O . THR A 1 144 ? -12.909 2.149 28.058 1.00 98.00 144 THR A O 1
ATOM 1128 N N . VAL A 1 145 ? -14.992 1.649 28.731 1.00 98.19 145 VAL A N 1
ATOM 1129 C CA . VAL A 1 145 ? -15.395 0.992 27.480 1.00 98.19 145 VAL A CA 1
ATOM 1130 C C . VAL A 1 145 ? -15.431 1.996 26.330 1.00 98.19 145 VAL A C 1
ATOM 1132 O O . VAL A 1 145 ? -14.923 1.705 25.246 1.00 98.19 145 VAL A O 1
ATOM 1135 N N . LEU A 1 146 ? -15.992 3.188 26.552 1.00 98.31 146 LEU A N 1
ATOM 1136 C CA . LEU A 1 146 ? -16.018 4.248 25.543 1.00 98.31 146 LEU A CA 1
ATOM 1137 C C . LEU A 1 146 ? -14.605 4.712 25.177 1.00 98.31 146 LEU A C 1
ATOM 1139 O O . LEU A 1 146 ? -14.310 4.866 23.990 1.00 98.31 146 LEU A O 1
ATOM 1143 N N . LYS A 1 147 ? -13.720 4.859 26.167 1.00 98.19 147 LYS A N 1
ATOM 1144 C CA . LYS A 1 147 ? -12.312 5.204 25.953 1.00 98.19 147 LYS A CA 1
ATOM 1145 C C . LYS A 1 147 ? -11.604 4.167 25.083 1.00 98.19 147 LYS A C 1
ATOM 1147 O O . LYS A 1 147 ? -11.053 4.529 24.048 1.00 98.19 147 LYS A O 1
ATOM 1152 N N . HIS A 1 148 ? -11.672 2.886 25.441 1.00 98.38 148 HIS A N 1
ATOM 1153 C CA . HIS A 1 148 ? -11.032 1.828 24.655 1.00 98.38 148 HIS A CA 1
ATOM 1154 C C . HIS A 1 148 ? -11.622 1.696 23.252 1.00 98.38 148 HIS A C 1
ATOM 1156 O O . HIS A 1 148 ? -10.893 1.467 22.288 1.00 98.38 148 HIS A O 1
ATOM 1162 N N . ARG A 1 149 ? -12.937 1.892 23.103 1.00 98.50 149 ARG A N 1
ATOM 1163 C CA . ARG A 1 149 ? -13.578 1.918 21.786 1.00 98.50 149 ARG A CA 1
ATOM 1164 C C . ARG A 1 149 ? -13.052 3.067 20.924 1.00 98.50 149 ARG A C 1
ATOM 1166 O O . ARG A 1 149 ? -12.827 2.866 19.732 1.00 98.50 149 ARG A O 1
ATOM 1173 N N . ALA A 1 150 ? -12.859 4.250 21.505 1.00 98.31 150 ALA A N 1
ATOM 1174 C CA . ALA A 1 150 ? -12.288 5.391 20.801 1.00 98.31 150 ALA A CA 1
ATOM 1175 C C . ALA A 1 150 ? -10.822 5.137 20.418 1.00 98.31 150 ALA A C 1
ATOM 1177 O O . ALA A 1 150 ? -10.466 5.318 19.258 1.00 98.31 150 ALA A O 1
ATOM 1178 N N . GLU A 1 151 ? -9.995 4.655 21.351 1.00 98.50 151 GLU A N 1
ATOM 1179 C CA . GLU A 1 151 ? -8.594 4.281 21.099 1.00 98.50 151 GLU A CA 1
ATOM 1180 C C . GLU A 1 151 ? -8.475 3.272 19.950 1.00 98.50 151 GLU A C 1
ATOM 1182 O O . GLU A 1 151 ? -7.675 3.462 19.033 1.00 98.50 151 GLU A O 1
ATOM 1187 N N . PHE A 1 152 ? -9.325 2.243 19.953 1.00 98.31 152 PHE A N 1
ATOM 1188 C CA . PHE A 1 152 ? -9.385 1.258 18.878 1.00 98.31 152 PHE A CA 1
ATOM 1189 C C . PHE A 1 152 ? -9.748 1.895 17.528 1.00 98.31 152 PHE A C 1
ATOM 1191 O O . PHE A 1 152 ? -9.084 1.632 16.526 1.00 98.31 152 PHE A O 1
ATOM 1198 N N . ALA A 1 153 ? -10.761 2.765 17.493 1.00 98.44 153 ALA A N 1
ATOM 1199 C CA . ALA A 1 153 ? -11.164 3.454 16.268 1.00 98.44 153 ALA A CA 1
ATOM 1200 C C . ALA A 1 153 ? -10.052 4.367 15.719 1.00 98.44 153 ALA A C 1
ATOM 1202 O O . ALA A 1 153 ? -9.834 4.412 14.508 1.00 98.44 153 ALA A O 1
ATOM 1203 N N . PHE A 1 154 ? -9.312 5.062 16.589 1.00 98.31 154 PHE A N 1
ATOM 1204 C CA . PHE A 1 154 ? -8.168 5.877 16.176 1.00 98.31 154 PHE A CA 1
ATOM 1205 C C . PHE A 1 154 ? -7.028 5.028 15.614 1.00 98.31 154 PHE A C 1
ATOM 1207 O O . PHE A 1 154 ? -6.523 5.344 14.537 1.00 98.31 154 PHE A O 1
ATOM 1214 N N . ALA A 1 155 ? -6.670 3.932 16.286 1.00 97.75 155 ALA A N 1
ATOM 1215 C CA . ALA A 1 155 ? -5.646 3.011 15.797 1.00 97.75 155 ALA A CA 1
ATOM 1216 C C . ALA A 1 155 ? -6.026 2.418 14.428 1.00 97.75 155 ALA A C 1
ATOM 1218 O O . ALA A 1 155 ? -5.188 2.309 13.528 1.00 97.75 155 ALA A O 1
ATOM 1219 N N . GLN A 1 156 ? -7.306 2.087 14.234 1.00 98.44 156 GLN A N 1
ATOM 1220 C CA . GLN A 1 156 ? -7.811 1.610 12.951 1.00 98.44 156 GLN A CA 1
ATOM 1221 C C . GLN A 1 156 ? -7.670 2.677 11.854 1.00 98.44 156 GLN A C 1
ATOM 1223 O O . GLN A 1 156 ? -7.125 2.389 10.788 1.00 98.44 156 GLN A O 1
ATOM 1228 N N . LEU A 1 157 ? -8.091 3.915 12.124 1.00 98.69 157 LEU A N 1
ATOM 1229 C CA . LEU A 1 157 ? -7.976 5.021 11.169 1.00 98.69 157 LEU A CA 1
ATOM 1230 C C . LEU A 1 157 ? -6.522 5.333 10.799 1.00 98.69 157 LEU A C 1
ATOM 1232 O O . LEU A 1 157 ? -6.231 5.625 9.640 1.00 98.69 157 LEU A O 1
ATOM 1236 N N . GLU A 1 158 ? -5.602 5.281 11.759 1.00 98.56 158 GLU A N 1
ATOM 1237 C CA . GLU A 1 158 ? -4.175 5.474 11.495 1.00 98.56 158 GLU A CA 1
ATOM 1238 C C . GLU A 1 158 ? -3.633 4.380 10.571 1.00 98.56 158 GLU A C 1
ATOM 1240 O O . GLU A 1 158 ? -2.989 4.680 9.564 1.00 98.56 158 GLU A O 1
ATOM 1245 N N . THR A 1 159 ? -4.000 3.125 10.834 1.00 98.25 159 THR A N 1
ATOM 1246 C CA . THR A 1 159 ? -3.621 1.988 9.988 1.00 98.25 159 THR A CA 1
ATOM 1247 C C . THR A 1 159 ? -4.142 2.155 8.555 1.00 98.25 159 THR A C 1
ATOM 1249 O O . THR A 1 159 ? -3.401 1.957 7.589 1.00 98.25 159 THR A O 1
ATOM 1252 N N . GLU A 1 160 ? -5.402 2.567 8.390 1.00 98.62 160 GLU A N 1
ATOM 1253 C CA . GLU A 1 160 ? -6.014 2.814 7.077 1.00 98.62 160 GLU A CA 1
ATOM 1254 C C . GLU A 1 160 ? -5.340 3.972 6.323 1.00 98.62 160 GLU A C 1
ATOM 1256 O O . GLU A 1 160 ? -5.094 3.874 5.113 1.00 98.62 160 GLU A O 1
ATOM 1261 N N . ARG A 1 161 ? -4.979 5.050 7.030 1.00 98.69 161 ARG A N 1
ATOM 1262 C CA . ARG A 1 161 ? -4.217 6.173 6.463 1.00 98.69 161 ARG A CA 1
ATOM 1263 C C . ARG A 1 161 ? -2.837 5.728 5.990 1.00 98.69 161 ARG A C 1
ATOM 1265 O O . ARG A 1 161 ? -2.475 6.026 4.853 1.00 98.69 161 ARG A O 1
ATOM 1272 N N . SER A 1 162 ? -2.098 4.976 6.805 1.00 98.50 162 SER A N 1
ATOM 1273 C CA . SER A 1 162 ? -0.780 4.448 6.429 1.00 98.50 162 SER A CA 1
ATOM 1274 C C . SER A 1 162 ? -0.857 3.528 5.210 1.00 98.50 162 SER A C 1
ATOM 1276 O O . SER A 1 162 ? -0.050 3.658 4.292 1.00 98.50 162 SER A O 1
ATOM 1278 N N . LEU A 1 163 ? -1.854 2.638 5.145 1.00 98.62 163 LEU A N 1
ATOM 1279 C CA . LEU A 1 163 ? -2.064 1.772 3.980 1.00 98.62 163 LEU A CA 1
ATOM 1280 C C . LEU A 1 163 ? -2.391 2.569 2.715 1.00 98.62 163 LEU A C 1
ATOM 1282 O O . LEU A 1 163 ? -1.913 2.231 1.632 1.00 98.62 163 LEU A O 1
ATOM 1286 N N . THR A 1 164 ? -3.197 3.621 2.840 1.00 98.75 164 THR A N 1
ATOM 1287 C CA . THR A 1 164 ? -3.534 4.500 1.715 1.00 98.75 164 THR A CA 1
ATOM 1288 C C . THR A 1 164 ? -2.301 5.258 1.221 1.00 98.75 164 THR A C 1
ATOM 1290 O O . THR A 1 164 ? -2.058 5.281 0.016 1.00 98.75 164 THR A O 1
ATOM 1293 N N . SER A 1 165 ? -1.478 5.784 2.136 1.00 98.50 165 SER A N 1
ATOM 1294 C CA . SER A 1 165 ? -0.193 6.421 1.807 1.00 98.50 165 SER A CA 1
ATOM 1295 C C . SER A 1 165 ? 0.729 5.463 1.052 1.00 98.50 165 SER A C 1
ATOM 1297 O O . SER A 1 165 ? 1.215 5.785 -0.029 1.00 98.50 165 SER A O 1
ATOM 1299 N N . LEU A 1 166 ? 0.896 4.239 1.563 1.00 98.75 166 LEU A N 1
ATOM 1300 C CA . LEU A 1 166 ? 1.748 3.225 0.941 1.00 98.75 166 LEU A CA 1
ATOM 1301 C C . LEU A 1 166 ? 1.261 2.832 -0.462 1.00 98.75 166 LEU A C 1
ATOM 1303 O O . LEU A 1 166 ? 2.065 2.624 -1.370 1.00 98.75 166 LEU A O 1
ATOM 1307 N N . ARG A 1 167 ? -0.058 2.718 -0.661 1.00 98.81 167 ARG A N 1
ATOM 1308 C CA . ARG A 1 167 ? -0.637 2.425 -1.982 1.00 98.81 167 ARG A CA 1
ATOM 1309 C C . ARG A 1 167 ? -0.327 3.522 -2.993 1.00 98.81 167 ARG A C 1
ATOM 1311 O O . ARG A 1 167 ? -0.053 3.209 -4.150 1.00 98.81 167 ARG A O 1
ATOM 1318 N N . GLU A 1 168 ? -0.361 4.775 -2.561 1.00 98.81 168 GLU A N 1
ATOM 1319 C CA . GLU A 1 168 ? -0.053 5.914 -3.418 1.00 98.81 168 GLU A CA 1
ATOM 1320 C C . GLU A 1 168 ? 1.436 5.963 -3.784 1.00 98.81 168 GLU A C 1
ATOM 1322 O O . GLU A 1 168 ? 1.778 6.088 -4.960 1.00 98.81 168 GLU A O 1
ATOM 1327 N N . GLU A 1 169 ? 2.329 5.742 -2.819 1.00 98.75 169 GLU A N 1
ATOM 1328 C CA . GLU A 1 169 ? 3.766 5.606 -3.086 1.00 98.75 169 GLU A CA 1
ATOM 1329 C C . GLU A 1 169 ? 4.058 4.465 -4.069 1.00 98.75 169 GLU A C 1
ATOM 1331 O O . GLU A 1 169 ? 4.813 4.640 -5.028 1.00 98.75 169 GLU A O 1
ATOM 1336 N N . LEU A 1 170 ? 3.408 3.309 -3.893 1.00 98.75 170 LEU A N 1
ATOM 1337 C CA . LEU A 1 170 ? 3.553 2.169 -4.797 1.00 98.75 170 LEU A CA 1
ATOM 1338 C C . LEU A 1 170 ? 3.071 2.497 -6.217 1.00 98.75 170 LEU A C 1
ATOM 1340 O O . LEU A 1 170 ? 3.691 2.071 -7.195 1.00 98.75 170 LEU A O 1
ATOM 1344 N N . ARG A 1 171 ? 1.978 3.258 -6.346 1.00 98.81 171 ARG A N 1
ATOM 1345 C CA . ARG A 1 171 ? 1.462 3.733 -7.636 1.00 98.81 171 ARG A CA 1
ATOM 1346 C C . ARG A 1 171 ? 2.488 4.623 -8.338 1.00 98.81 171 ARG A C 1
ATOM 1348 O O . ARG A 1 171 ? 2.744 4.429 -9.527 1.00 98.81 171 ARG A O 1
ATOM 1355 N N . VAL A 1 172 ? 3.097 5.559 -7.610 1.00 98.81 172 VAL A N 1
ATOM 1356 C CA . VAL A 1 172 ? 4.145 6.445 -8.140 1.00 98.81 172 VAL A CA 1
ATOM 1357 C C . VAL A 1 172 ? 5.382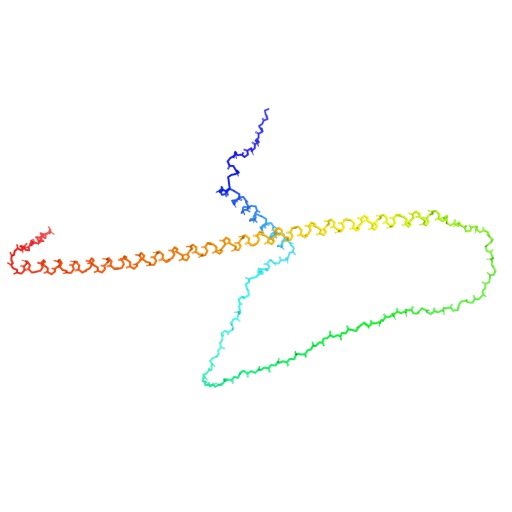 5.648 -8.552 1.00 98.81 172 VAL A C 1
ATOM 1359 O O . VAL A 1 172 ? 5.866 5.813 -9.672 1.00 98.81 172 VAL A O 1
ATOM 1362 N N . ALA A 1 173 ? 5.861 4.745 -7.692 1.00 98.69 173 ALA A N 1
ATOM 1363 C CA . ALA A 1 173 ? 7.022 3.904 -7.973 1.00 98.69 173 ALA A CA 1
ATOM 1364 C C . ALA A 1 173 ? 6.808 3.036 -9.221 1.00 98.69 173 ALA A C 1
ATOM 1366 O O . ALA A 1 173 ? 7.686 2.962 -10.079 1.00 98.69 173 ALA A O 1
ATOM 1367 N N . ARG A 1 174 ? 5.617 2.442 -9.373 1.00 98.81 174 ARG A N 1
ATOM 1368 C CA . AR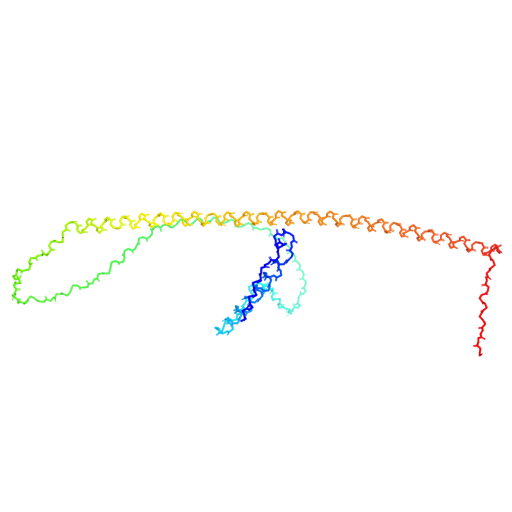G A 1 174 ? 5.257 1.685 -10.578 1.00 98.81 174 ARG A CA 1
ATOM 1369 C C . ARG A 1 174 ? 5.319 2.559 -11.831 1.00 98.81 174 ARG A C 1
ATOM 1371 O O . ARG A 1 174 ? 5.943 2.160 -12.804 1.00 98.81 174 ARG A O 1
ATOM 1378 N N . GLY A 1 175 ? 4.768 3.772 -11.776 1.00 98.75 175 GLY A N 1
ATOM 1379 C CA . GLY A 1 175 ? 4.842 4.710 -12.899 1.00 98.75 175 GLY A CA 1
ATOM 1380 C C . GLY A 1 175 ? 6.273 5.134 -13.258 1.00 98.75 175 GLY A C 1
ATOM 1381 O O . GLY A 1 175 ? 6.565 5.407 -14.419 1.00 98.75 175 GLY A O 1
ATOM 1382 N N . ILE A 1 176 ? 7.193 5.188 -12.290 1.00 98.75 176 ILE A N 1
ATOM 1383 C CA . ILE A 1 176 ? 8.622 5.410 -12.568 1.00 98.75 176 ILE A CA 1
ATOM 1384 C C . ILE A 1 176 ? 9.217 4.202 -13.295 1.00 98.75 176 ILE A C 1
ATOM 1386 O O . ILE A 1 176 ? 9.858 4.385 -14.324 1.00 98.75 176 ILE A O 1
ATOM 1390 N N . VAL A 1 177 ? 8.966 2.986 -12.803 1.00 98.75 177 VAL A N 1
ATOM 1391 C CA . VAL A 1 177 ? 9.466 1.748 -13.424 1.00 98.75 177 VAL A CA 1
ATOM 1392 C C . VAL A 1 177 ? 8.965 1.599 -14.859 1.00 98.75 177 VAL A C 1
ATOM 1394 O O . VAL A 1 177 ? 9.758 1.270 -15.738 1.00 98.75 177 VAL A O 1
ATOM 1397 N N . ASP A 1 178 ? 7.684 1.872 -15.107 1.00 98.69 178 ASP A N 1
ATOM 1398 C CA . ASP A 1 178 ? 7.101 1.789 -16.447 1.00 98.69 178 ASP A CA 1
ATOM 1399 C C . ASP A 1 178 ? 7.783 2.783 -17.404 1.00 98.69 178 ASP A C 1
ATOM 1401 O O . ASP A 1 178 ? 8.229 2.388 -18.479 1.00 98.69 178 ASP A O 1
ATOM 1405 N N . ARG A 1 179 ? 8.006 4.036 -16.973 1.00 98.81 179 ARG A N 1
ATOM 1406 C CA . ARG A 1 179 ? 8.758 5.027 -17.768 1.00 98.81 179 ARG A CA 1
ATOM 1407 C C . ARG A 1 179 ? 10.189 4.586 -18.062 1.00 98.81 179 ARG A C 1
ATOM 1409 O O . ARG A 1 179 ? 10.630 4.662 -19.203 1.00 98.81 179 ARG A O 1
ATOM 1416 N N . SER A 1 180 ? 10.909 4.091 -17.057 1.00 98.81 180 SER A N 1
ATOM 1417 C CA . SER A 1 180 ? 12.270 3.586 -17.260 1.00 98.81 180 SER A CA 1
ATOM 1418 C C . SER A 1 180 ? 12.299 2.391 -18.214 1.00 98.81 180 SER A C 1
ATOM 1420 O O . SER A 1 180 ? 13.234 2.246 -18.997 1.00 98.81 180 SER A O 1
ATOM 1422 N N . ARG A 1 181 ? 11.275 1.534 -18.183 1.00 98.81 181 ARG A N 1
ATOM 1423 C CA . ARG A 1 181 ? 11.150 0.414 -19.117 1.00 98.81 181 ARG A CA 1
ATOM 1424 C C . ARG A 1 181 ? 10.967 0.898 -20.555 1.00 98.81 181 ARG A C 1
ATOM 1426 O O . ARG A 1 181 ? 11.604 0.342 -21.449 1.00 98.81 181 ARG A O 1
ATOM 1433 N N . ASP A 1 182 ? 10.151 1.927 -20.764 1.00 98.69 182 ASP A N 1
ATOM 1434 C CA . ASP A 1 182 ? 9.952 2.538 -22.080 1.00 98.69 182 ASP A CA 1
ATOM 1435 C C . ASP A 1 182 ? 11.246 3.188 -22.602 1.00 98.69 182 ASP A C 1
ATOM 1437 O O . ASP A 1 182 ? 11.611 3.002 -23.764 1.00 98.69 182 ASP A O 1
ATOM 1441 N N . GLU A 1 183 ? 11.998 3.878 -21.738 1.00 98.81 183 GLU A N 1
ATOM 1442 C CA . GLU A 1 183 ? 13.308 4.452 -22.078 1.00 98.81 183 GLU A CA 1
ATOM 1443 C C . GLU A 1 183 ? 14.328 3.375 -22.472 1.00 98.81 183 GLU A C 1
ATOM 1445 O O . GLU A 1 183 ? 15.007 3.503 -23.492 1.00 98.81 183 GLU A O 1
ATOM 1450 N N . ILE A 1 184 ? 14.408 2.280 -21.709 1.00 98.75 184 ILE A N 1
ATOM 1451 C CA . ILE A 1 184 ? 15.276 1.138 -22.033 1.00 98.75 184 ILE A CA 1
ATOM 1452 C C . ILE A 1 184 ? 14.888 0.540 -23.388 1.00 98.75 184 ILE A C 1
ATOM 1454 O O . ILE A 1 184 ? 15.766 0.246 -24.200 1.00 98.75 184 ILE A O 1
ATOM 1458 N N . ALA A 1 185 ? 13.590 0.383 -23.661 1.00 98.62 185 ALA A N 1
ATOM 1459 C CA . ALA A 1 185 ? 13.120 -0.122 -24.946 1.00 98.62 185 ALA A CA 1
ATOM 1460 C C . ALA A 1 185 ? 13.529 0.809 -26.100 1.00 98.62 185 ALA A C 1
ATOM 1462 O O . ALA A 1 185 ? 14.043 0.337 -27.114 1.00 98.62 185 ALA A O 1
ATOM 1463 N N . ALA A 1 186 ? 13.384 2.127 -25.933 1.00 98.81 186 ALA A N 1
ATOM 1464 C CA . ALA A 1 186 ? 13.818 3.103 -26.928 1.00 98.81 186 ALA A CA 1
ATOM 1465 C C . ALA A 1 186 ? 15.334 3.025 -27.182 1.00 98.81 186 ALA A C 1
ATOM 1467 O O . ALA A 1 186 ? 15.769 2.950 -28.335 1.00 98.81 186 ALA A O 1
ATOM 1468 N N . LEU A 1 187 ? 16.145 2.955 -26.123 1.00 98.81 187 LEU A N 1
ATOM 1469 C CA . LEU A 1 187 ? 17.596 2.798 -26.242 1.00 98.81 187 LEU A CA 1
ATOM 1470 C C . LEU A 1 187 ? 17.977 1.494 -26.950 1.00 98.81 187 LEU A C 1
ATOM 1472 O O . LEU A 1 187 ? 18.864 1.507 -27.803 1.00 98.81 187 LEU A O 1
ATOM 1476 N N . GLN A 1 188 ? 17.282 0.391 -26.669 1.00 98.75 188 GLN A N 1
ATOM 1477 C CA . GLN A 1 188 ? 17.514 -0.877 -27.358 1.00 98.75 188 GLN A CA 1
ATOM 1478 C C . GLN A 1 188 ? 17.266 -0.744 -28.866 1.00 98.75 188 GLN A C 1
ATOM 1480 O O . GLN A 1 188 ? 18.109 -1.150 -29.664 1.00 98.75 188 GLN A O 1
ATOM 1485 N N . THR A 1 189 ? 16.163 -0.102 -29.272 1.00 98.75 189 THR A N 1
ATOM 1486 C CA . THR A 1 189 ? 15.883 0.111 -30.703 1.00 98.75 189 THR A CA 1
ATOM 1487 C C . THR A 1 189 ? 16.953 0.955 -31.398 1.00 98.75 189 THR A C 1
ATOM 1489 O O . THR A 1 189 ? 17.290 0.688 -32.555 1.00 98.75 189 THR A O 1
ATOM 1492 N N . LEU A 1 190 ? 17.524 1.938 -30.692 1.00 98.88 190 LEU A N 1
ATOM 1493 C CA . LEU A 1 190 ? 18.604 2.781 -31.198 1.00 98.88 190 LEU A CA 1
ATOM 1494 C C . LEU A 1 190 ? 19.908 1.990 -31.361 1.00 98.88 190 LEU A C 1
ATOM 1496 O O . LEU A 1 190 ? 20.556 2.084 -32.404 1.00 98.88 190 LEU A O 1
ATOM 1500 N N . VAL A 1 191 ? 20.274 1.180 -30.365 1.00 98.81 191 VAL A N 1
ATOM 1501 C CA . VAL A 1 191 ? 21.447 0.294 -30.434 1.00 98.81 191 VAL A CA 1
ATOM 1502 C C . VAL A 1 191 ? 21.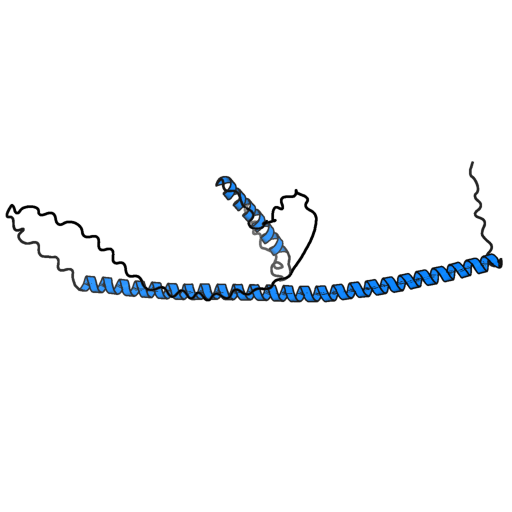313 -0.680 -31.604 1.00 98.81 191 VAL A C 1
ATOM 1504 O O . VAL A 1 191 ? 22.254 -0.836 -32.383 1.00 98.81 191 VAL A O 1
ATOM 1507 N N . ASP A 1 192 ? 20.134 -1.275 -31.786 1.00 98.75 192 ASP A N 1
ATOM 1508 C CA . ASP A 1 192 ? 19.867 -2.198 -32.890 1.00 98.75 192 ASP A CA 1
ATOM 1509 C C . ASP A 1 192 ? 19.942 -1.497 -34.255 1.00 98.75 192 ASP A C 1
ATOM 1511 O O . ASP A 1 192 ? 20.390 -2.090 -35.241 1.00 98.75 192 ASP A O 1
ATOM 1515 N N . ALA A 1 193 ? 19.506 -0.235 -34.340 1.00 98.75 193 ALA A N 1
ATOM 1516 C CA . ALA A 1 193 ? 19.643 0.581 -35.545 1.00 98.75 193 ALA A CA 1
ATOM 1517 C C . ALA A 1 193 ? 21.114 0.856 -35.871 1.00 98.75 193 ALA A C 1
ATOM 1519 O O . ALA A 1 193 ? 21.561 0.543 -36.976 1.00 98.75 193 ALA A O 1
ATOM 1520 N N . HIS A 1 194 ? 21.884 1.325 -34.891 1.00 98.75 194 HIS A N 1
ATOM 1521 C CA . HIS A 1 194 ? 23.311 1.581 -35.061 1.00 98.75 194 HIS A CA 1
ATOM 1522 C C . HIS A 1 194 ? 24.083 0.303 -35.422 1.00 98.75 194 HIS A C 1
ATOM 1524 O O . HIS A 1 194 ? 24.963 0.314 -36.281 1.00 98.75 194 HIS A O 1
ATOM 1530 N N . HIS A 1 195 ? 23.728 -0.837 -34.824 1.00 98.75 195 HIS A N 1
ATOM 1531 C CA . HIS A 1 195 ? 24.323 -2.124 -35.176 1.00 98.75 195 HIS A CA 1
ATOM 1532 C C . HIS A 1 195 ? 24.063 -2.498 -36.644 1.00 98.75 195 HIS A C 1
ATOM 1534 O O . HIS A 1 195 ? 24.979 -2.939 -37.343 1.00 98.75 195 HIS A O 1
ATOM 1540 N N . ARG A 1 196 ? 22.832 -2.292 -37.136 1.00 98.62 196 ARG A N 1
ATOM 1541 C CA . ARG A 1 196 ? 22.477 -2.518 -38.547 1.00 98.62 196 ARG A CA 1
ATOM 1542 C C . ARG A 1 196 ? 23.265 -1.608 -39.489 1.00 98.62 196 ARG A C 1
ATOM 1544 O O . ARG A 1 196 ? 23.764 -2.091 -40.504 1.00 98.62 196 ARG A O 1
ATOM 1551 N N . GLU A 1 197 ? 23.413 -0.332 -39.148 1.00 98.69 197 GLU A N 1
ATOM 1552 C CA . GLU A 1 197 ? 24.205 0.629 -39.927 1.00 98.69 197 GLU A CA 1
ATOM 1553 C C . GLU A 1 197 ? 25.685 0.244 -39.971 1.00 98.69 197 GLU A C 1
ATOM 1555 O O . GLU A 1 197 ? 26.271 0.149 -41.051 1.00 98.69 197 GLU A O 1
ATOM 1560 N N . HIS A 1 198 ? 26.276 -0.061 -38.814 1.00 98.50 198 HIS A N 1
ATOM 1561 C CA . HIS A 1 198 ? 27.665 -0.502 -38.724 1.00 98.50 198 HIS A CA 1
ATOM 1562 C C . HIS A 1 198 ? 27.903 -1.765 -39.561 1.00 98.50 198 HIS A C 1
ATOM 1564 O O . HIS A 1 198 ? 28.860 -1.835 -40.332 1.00 98.50 198 HIS A O 1
ATOM 1570 N N . LYS A 1 199 ? 26.999 -2.748 -39.471 1.00 98.00 199 LYS A N 1
ATOM 1571 C CA . LYS A 1 199 ? 27.052 -3.959 -40.297 1.00 98.00 199 LYS A CA 1
ATOM 1572 C C . LYS A 1 199 ? 27.020 -3.628 -41.793 1.00 98.00 199 LYS A C 1
ATOM 1574 O O . LYS A 1 199 ? 27.852 -4.139 -42.540 1.00 98.00 199 LYS A O 1
ATOM 1579 N N . ALA A 1 200 ? 26.113 -2.752 -42.226 1.00 98.12 200 ALA A N 1
ATOM 1580 C CA . ALA A 1 200 ? 26.013 -2.340 -43.625 1.00 98.12 200 ALA A CA 1
ATOM 1581 C C . ALA A 1 200 ? 27.293 -1.640 -44.124 1.00 98.12 200 ALA A C 1
ATOM 1583 O O . ALA A 1 200 ? 27.751 -1.901 -45.240 1.00 98.12 200 ALA A O 1
ATOM 1584 N N . LEU A 1 201 ? 27.908 -0.792 -43.293 1.00 97.56 201 LEU A N 1
ATOM 1585 C CA . LEU A 1 201 ? 29.184 -0.141 -43.605 1.00 97.56 201 LEU A CA 1
ATOM 1586 C C . LEU A 1 201 ? 30.329 -1.152 -43.734 1.00 97.56 201 LEU A C 1
ATOM 1588 O O . LEU A 1 201 ? 31.095 -1.074 -44.698 1.00 97.56 201 LEU A O 1
ATOM 1592 N N . CYS A 1 202 ? 30.430 -2.121 -42.818 1.00 95.88 202 CYS A N 1
ATOM 1593 C CA . CYS A 1 202 ? 31.419 -3.196 -42.908 1.00 95.88 202 CYS A CA 1
ATOM 1594 C C . CYS A 1 202 ? 31.278 -3.977 -44.220 1.00 95.88 202 CYS A C 1
ATOM 1596 O O . CYS A 1 202 ? 32.258 -4.122 -44.949 1.00 95.88 202 CYS A O 1
ATOM 1598 N N . GLU A 1 203 ? 30.062 -4.402 -44.570 1.00 95.44 203 GLU A N 1
ATOM 1599 C CA . GLU A 1 203 ? 29.803 -5.123 -45.822 1.00 95.44 203 GLU A CA 1
ATOM 1600 C C . GLU A 1 203 ? 30.185 -4.294 -47.060 1.00 95.44 203 GLU A C 1
ATOM 1602 O O . GLU A 1 203 ? 30.756 -4.822 -48.017 1.00 95.44 203 GLU A O 1
ATOM 1607 N N . MET A 1 204 ? 29.906 -2.986 -47.064 1.00 96.75 204 MET A N 1
ATOM 1608 C CA . MET A 1 204 ? 30.313 -2.100 -48.158 1.00 96.75 204 MET A CA 1
ATOM 1609 C C . MET A 1 204 ? 31.843 -2.023 -48.290 1.00 96.75 204 MET A C 1
ATOM 1611 O O . MET A 1 204 ? 32.364 -2.061 -49.408 1.00 96.75 204 MET A O 1
ATOM 1615 N N . LEU A 1 205 ? 32.566 -1.896 -47.175 1.00 94.94 205 LEU A N 1
ATOM 1616 C CA . LEU A 1 205 ? 34.029 -1.802 -47.172 1.00 94.94 205 LEU A CA 1
ATOM 1617 C C . LEU A 1 205 ? 34.700 -3.114 -47.597 1.00 94.94 205 LEU A C 1
ATOM 1619 O O . LEU A 1 205 ? 35.700 -3.079 -48.317 1.00 94.94 205 LEU A O 1
ATOM 1623 N N . GLU A 1 206 ? 34.134 -4.259 -47.215 1.00 93.19 206 GLU A N 1
ATOM 1624 C CA . GLU A 1 206 ? 34.563 -5.576 -47.697 1.00 93.19 206 GLU A CA 1
ATOM 1625 C C . GLU A 1 206 ? 34.378 -5.704 -49.214 1.00 93.19 206 GLU A C 1
ATOM 1627 O O . GLU A 1 206 ? 35.309 -6.096 -49.917 1.00 93.19 206 GLU A O 1
ATOM 1632 N N . ARG A 1 207 ? 33.213 -5.305 -49.751 1.00 93.94 207 ARG A N 1
ATOM 1633 C CA . ARG A 1 207 ? 32.941 -5.336 -51.203 1.00 93.94 207 ARG A CA 1
ATOM 1634 C C . ARG A 1 207 ? 33.888 -4.440 -52.000 1.00 93.94 207 ARG A C 1
ATOM 1636 O O . ARG A 1 207 ? 34.243 -4.779 -53.123 1.00 93.94 207 ARG A O 1
ATOM 1643 N N . LYS A 1 208 ? 34.309 -3.309 -51.427 1.00 95.69 208 LYS A N 1
ATOM 1644 C CA . LYS A 1 208 ? 35.292 -2.398 -52.038 1.00 95.69 208 LYS A CA 1
ATOM 1645 C C . LYS A 1 208 ? 36.745 -2.880 -51.897 1.00 95.69 208 LYS A C 1
ATOM 1647 O O . LYS A 1 208 ? 37.642 -2.195 -52.374 1.00 95.69 208 LYS A O 1
ATOM 1652 N N . GLY A 1 209 ? 36.999 -4.016 -51.237 1.00 91.12 209 GLY A N 1
ATOM 1653 C CA . GLY A 1 209 ? 38.347 -4.553 -51.015 1.00 91.12 209 GLY A CA 1
ATOM 1654 C C . GLY A 1 209 ? 39.185 -3.769 -49.998 1.00 91.12 209 GLY A C 1
ATOM 1655 O O . GLY A 1 209 ? 40.371 -4.052 -49.832 1.00 91.12 209 GLY A O 1
ATOM 1656 N N . VAL A 1 210 ? 38.580 -2.801 -49.300 1.00 90.50 210 VAL A N 1
ATOM 1657 C CA . VAL A 1 210 ? 39.261 -1.962 -48.299 1.00 90.50 210 VAL A CA 1
ATOM 1658 C C . VAL A 1 210 ? 39.561 -2.778 -47.042 1.00 90.50 210 VAL A C 1
ATOM 1660 O O . VAL A 1 210 ? 40.629 -2.649 -46.452 1.00 90.50 210 VAL A O 1
ATOM 1663 N N . LEU A 1 211 ? 38.644 -3.670 -46.660 1.00 82.62 211 LEU A N 1
ATOM 1664 C CA . LEU A 1 211 ? 38.851 -4.626 -45.577 1.00 82.62 211 LEU A CA 1
ATOM 1665 C C . LEU A 1 211 ? 39.218 -5.987 -46.168 1.00 82.62 211 LEU A C 1
ATOM 1667 O O . LEU A 1 211 ? 38.418 -6.628 -46.846 1.00 82.62 211 LEU A O 1
ATOM 1671 N N . HIS A 1 212 ? 40.445 -6.441 -45.917 1.00 74.69 212 HIS A N 1
ATOM 1672 C CA . HIS A 1 212 ? 40.856 -7.789 -46.294 1.00 74.69 212 HIS A CA 1
ATOM 1673 C C . HIS A 1 212 ? 40.243 -8.788 -45.313 1.00 74.69 212 HIS A C 1
ATOM 1675 O O . HIS A 1 212 ? 40.566 -8.782 -44.124 1.00 74.69 212 HIS A O 1
ATOM 1681 N N . ARG A 1 213 ? 39.373 -9.673 -45.813 1.00 72.25 213 ARG A N 1
ATOM 1682 C CA . ARG A 1 213 ? 38.824 -10.788 -45.035 1.00 72.25 213 ARG A CA 1
ATOM 1683 C C . ARG A 1 213 ? 39.987 -11.648 -44.548 1.00 72.25 213 ARG A C 1
ATOM 1685 O O . ARG A 1 213 ? 40.579 -12.399 -45.325 1.00 72.25 213 ARG A O 1
ATOM 1692 N N . LYS A 1 214 ? 40.336 -11.529 -43.264 1.00 73.50 214 LYS A N 1
ATOM 1693 C CA . LYS A 1 214 ? 41.352 -12.373 -42.630 1.00 73.50 214 LYS A CA 1
ATOM 1694 C C . LYS A 1 214 ? 40.824 -13.807 -42.707 1.00 73.50 214 LYS A C 1
ATOM 1696 O O . LYS A 1 214 ? 39.905 -14.168 -41.975 1.00 73.50 214 LYS A O 1
ATOM 1701 N N . LYS A 1 215 ? 41.318 -14.600 -43.666 1.00 69.12 215 LYS A N 1
ATOM 1702 C CA . LYS A 1 215 ? 40.974 -16.022 -43.764 1.00 69.12 215 LYS A CA 1
ATOM 1703 C C . LYS A 1 215 ? 41.365 -16.649 -42.430 1.00 69.12 215 LYS A C 1
ATOM 1705 O O . LYS A 1 215 ? 42.546 -16.645 -42.088 1.00 69.12 215 LYS A O 1
ATOM 1710 N N . GLN A 1 216 ? 40.388 -17.140 -41.667 1.00 66.88 216 GLN A N 1
ATOM 1711 C CA . GLN A 1 216 ? 40.683 -18.053 -40.571 1.00 66.88 216 GLN A CA 1
ATOM 1712 C C . GLN A 1 216 ? 41.409 -19.241 -41.203 1.00 66.88 216 GLN A C 1
ATOM 1714 O O . GLN A 1 216 ? 40.824 -19.970 -42.003 1.00 66.88 216 GLN A O 1
ATOM 1719 N N . ARG A 1 217 ? 42.708 -19.378 -40.919 1.00 67.75 217 ARG A N 1
ATOM 1720 C CA . ARG A 1 217 ? 43.415 -20.634 -41.145 1.00 67.75 217 ARG A CA 1
ATOM 1721 C C . ARG A 1 217 ? 42.774 -21.642 -40.203 1.00 67.75 217 ARG A C 1
ATOM 1723 O O . ARG A 1 217 ? 43.018 -21.617 -39.002 1.00 67.75 217 ARG A O 1
ATOM 1730 N N . THR A 1 218 ? 41.892 -22.471 -40.740 1.00 65.94 218 THR A N 1
ATOM 1731 C CA . THR A 1 218 ? 41.587 -23.773 -40.157 1.00 65.94 218 THR A CA 1
ATOM 1732 C C . THR A 1 218 ? 42.822 -24.634 -40.373 1.00 65.94 218 THR A C 1
ATOM 1734 O O . THR A 1 218 ? 42.924 -25.335 -41.379 1.00 65.94 218 THR A O 1
ATOM 1737 N N . ASP A 1 219 ? 43.792 -24.518 -39.471 1.00 65.94 219 ASP A N 1
ATOM 1738 C CA . ASP A 1 219 ? 44.842 -25.517 -39.363 1.00 65.94 219 ASP A CA 1
ATOM 1739 C C . ASP A 1 219 ? 44.163 -26.749 -38.754 1.00 65.94 219 ASP A C 1
ATOM 1741 O O . ASP A 1 219 ? 43.830 -26.792 -37.570 1.00 65.94 219 ASP A O 1
ATOM 1745 N N . GLY A 1 220 ? 43.807 -27.693 -39.627 1.00 64.25 220 GLY A N 1
ATOM 1746 C CA . GLY A 1 220 ? 43.295 -28.993 -39.229 1.00 64.25 220 GLY A CA 1
ATOM 1747 C C . GLY A 1 220 ? 44.414 -29.760 -38.545 1.00 64.25 220 GLY A C 1
ATOM 1748 O O . GLY A 1 220 ? 45.343 -30.216 -39.206 1.00 64.25 220 GLY A O 1
ATOM 1749 N N . THR A 1 221 ? 44.331 -29.878 -37.225 1.00 64.75 221 THR A N 1
ATOM 1750 C CA . THR A 1 221 ? 45.145 -30.819 -36.462 1.00 64.75 221 THR A CA 1
ATOM 1751 C C . THR A 1 221 ? 44.566 -32.214 -36.681 1.00 64.75 221 THR A C 1
ATOM 1753 O O . THR A 1 221 ? 43.463 -32.506 -36.214 1.00 64.75 221 THR A O 1
ATOM 1756 N N . ALA A 1 222 ? 45.288 -33.029 -37.447 1.00 62.44 222 ALA A N 1
ATOM 1757 C CA . ALA A 1 222 ? 45.198 -34.485 -37.407 1.00 62.44 222 ALA A CA 1
ATOM 1758 C C . ALA A 1 222 ? 46.195 -35.017 -36.370 1.00 62.44 222 ALA A C 1
ATOM 1760 O O . ALA A 1 222 ? 47.260 -34.373 -36.213 1.00 62.44 222 ALA A O 1
#

pLDDT: mean 73.73, std 23.04, range [33.56, 98.88]